Protein AF-A0A5E3XAY0-F1 (afdb_monomer)

pLDDT: mean 80.16, std 20.23, range [31.7, 98.06]

Sequence (225 aa):
MSNGVGAPTIYRPSILLRHGELVNGVKYGRELQFIIAQKTCAPAINYIADVAEDVFFDTMARQSMPLLRSNWSLLDAGFSRAFVFHLAVVTNAAPIVLLVVLVYLDRMRGRLVIPPACLGYGLITERLLLGAWMLAFQRLYGSIDNHLATWAEATRQFTPPEVEQTLREIRTVLEDDLSFTEIDMRVHCRKMAGFYETWTESSPYSGNQPLEPEVGGRTVNDKPL

Solvent-accessible surface area (backbone atoms only — not comparable to full-atom values): 13641 Å² total; per-residue (Å²): 141,79,86,76,79,73,76,80,76,77,82,72,67,61,64,63,62,58,72,65,35,80,47,87,95,62,92,72,59,69,49,56,55,55,45,55,73,42,78,66,48,71,66,57,40,45,50,51,32,51,52,38,49,48,34,49,50,54,31,29,55,75,69,72,46,94,69,46,84,91,76,53,52,71,67,66,63,45,47,39,39,54,49,44,47,48,50,38,60,77,64,64,47,48,38,52,44,56,44,44,24,49,41,47,45,61,57,29,39,87,53,57,78,82,60,78,73,55,71,78,71,56,63,62,52,50,43,55,50,49,22,30,44,52,52,26,47,34,70,39,68,41,83,68,83,87,42,45,60,53,53,14,63,70,62,73,77,43,52,40,69,53,44,51,50,34,38,54,51,47,39,56,46,44,68,69,63,81,76,64,32,56,75,66,32,44,67,57,30,56,60,49,40,74,72,40,92,86,60,57,97,81,67,83,78,74,82,82,77,75,85,75,76,90,82,75,88,78,78,89,79,87,82,89,133

Secondary structure (DSSP, 8-state):
-------------B--EETTEEPTT----HHHHHHHTSPP-HHHHHHHHHHHHHHHHHHHHHTT-S--GGGS-HHHHHHHHHHHHHHHHHTT--HHHHHHHHHHHHHHHTT----GGGGGS--HHHHHHHHHHHHHHHHHH---TT-HHHHHHHHSSS-HHHHHHHHHHHHHHTTT----BHHHHHHHHHHHHTTSTT--TT----S------------------

Structure (mmCIF, N/CA/C/O backbone):
data_AF-A0A5E3XAY0-F1
#
_entry.id   AF-A0A5E3XAY0-F1
#
loop_
_atom_site.group_PDB
_atom_site.id
_atom_site.type_symbol
_atom_site.label_atom_id
_atom_site.label_alt_id
_atom_site.label_comp_id
_atom_site.label_asym_id
_atom_site.label_entity_id
_atom_site.label_seq_id
_atom_site.pdbx_PDB_ins_code
_atom_site.Cartn_x
_atom_site.Cartn_y
_atom_site.Cartn_z
_atom_site.occupancy
_atom_site.B_iso_or_equiv
_atom_site.auth_seq_id
_atom_site.auth_comp_id
_atom_site.auth_asym_id
_atom_site.auth_atom_id
_atom_site.pdbx_PDB_model_num
ATOM 1 N N . MET A 1 1 ? -46.513 -7.768 -19.224 1.00 38.53 1 MET A N 1
ATOM 2 C CA . MET A 1 1 ? -46.256 -7.370 -17.824 1.00 38.53 1 MET A CA 1
ATOM 3 C C . MET A 1 1 ? -45.186 -8.300 -17.275 1.00 38.53 1 MET A C 1
ATOM 5 O O . MET A 1 1 ? -45.488 -9.446 -16.986 1.00 38.53 1 MET A O 1
ATOM 9 N N . SER A 1 2 ? -43.931 -7.857 -17.248 1.00 31.70 2 SER A N 1
ATOM 10 C CA . SER A 1 2 ? -42.796 -8.630 -16.729 1.00 31.70 2 SER A CA 1
ATOM 11 C C . SER A 1 2 ? -42.164 -7.836 -15.592 1.00 31.70 2 SER A C 1
ATOM 13 O O . SER A 1 2 ? -41.520 -6.815 -15.828 1.00 31.70 2 SER A O 1
ATOM 15 N N . ASN A 1 3 ? -42.409 -8.287 -14.364 1.00 35.69 3 ASN A N 1
ATOM 16 C CA . ASN A 1 3 ? -41.808 -7.737 -13.156 1.00 35.69 3 ASN A CA 1
ATOM 17 C C . ASN A 1 3 ? -40.314 -8.078 -13.148 1.00 35.69 3 ASN A C 1
ATOM 19 O O . ASN A 1 3 ? -39.936 -9.224 -12.910 1.00 35.69 3 ASN A O 1
ATOM 23 N N . GLY A 1 4 ? -39.473 -7.082 -13.427 1.00 36.09 4 GLY A N 1
ATOM 24 C CA . GLY A 1 4 ? -38.038 -7.165 -13.197 1.00 36.09 4 GLY A CA 1
ATOM 25 C C . GLY A 1 4 ? -37.776 -7.151 -11.698 1.00 36.09 4 GLY A C 1
ATOM 26 O O . GLY A 1 4 ? -37.926 -6.120 -11.047 1.00 36.09 4 GLY A O 1
ATOM 27 N N . VAL A 1 5 ? -37.415 -8.308 -11.147 1.00 41.09 5 VAL A N 1
ATOM 28 C CA . VAL A 1 5 ? -36.864 -8.420 -9.797 1.00 41.09 5 VAL A CA 1
ATOM 29 C C . VAL A 1 5 ? -35.525 -7.688 -9.816 1.00 41.09 5 VAL A C 1
ATOM 31 O O . VAL A 1 5 ? -34.546 -8.184 -10.371 1.00 41.09 5 VAL A O 1
ATOM 34 N N . GLY A 1 6 ? -35.508 -6.468 -9.279 1.00 37.28 6 GLY A N 1
ATOM 35 C CA . GLY A 1 6 ? -34.279 -5.718 -9.061 1.00 37.28 6 GLY A CA 1
ATOM 36 C C . GLY A 1 6 ? -33.352 -6.548 -8.183 1.00 37.28 6 GLY A C 1
ATOM 37 O O . GLY A 1 6 ? -33.740 -6.967 -7.092 1.00 37.28 6 GLY A O 1
ATOM 38 N N . ALA A 1 7 ? -32.148 -6.824 -8.682 1.00 35.53 7 ALA A N 1
ATOM 39 C CA . ALA A 1 7 ? -31.099 -7.430 -7.879 1.00 35.53 7 ALA A CA 1
ATOM 40 C C . ALA A 1 7 ? -30.929 -6.599 -6.593 1.00 35.53 7 ALA A C 1
ATOM 42 O O . ALA A 1 7 ? -30.919 -5.367 -6.677 1.00 35.53 7 ALA A O 1
ATOM 43 N N . PRO A 1 8 ? -30.824 -7.227 -5.410 1.00 35.69 8 PRO A N 1
ATOM 44 C CA . PRO A 1 8 ? -30.638 -6.486 -4.177 1.00 35.69 8 PRO A CA 1
ATOM 45 C C . PRO A 1 8 ? -29.325 -5.712 -4.276 1.00 35.69 8 PRO A C 1
ATOM 47 O O . PRO A 1 8 ? -28.246 -6.300 -4.364 1.00 35.69 8 PRO A O 1
ATOM 50 N N . THR A 1 9 ? -29.421 -4.384 -4.281 1.00 37.97 9 THR A N 1
ATOM 51 C CA . THR A 1 9 ? -28.274 -3.498 -4.122 1.00 37.97 9 THR A CA 1
ATOM 52 C C . THR A 1 9 ? -27.637 -3.857 -2.787 1.00 37.97 9 THR A C 1
ATOM 54 O O . THR A 1 9 ? -28.191 -3.556 -1.730 1.00 37.97 9 THR A O 1
ATOM 57 N N . ILE A 1 10 ? -26.511 -4.573 -2.817 1.00 40.62 10 ILE A N 1
ATOM 58 C CA . ILE A 1 10 ? -25.747 -4.876 -1.609 1.00 40.62 10 ILE A CA 1
ATOM 59 C C . ILE A 1 10 ? -25.302 -3.524 -1.060 1.00 40.62 10 ILE A C 1
ATOM 61 O O . ILE A 1 10 ? -24.401 -2.893 -1.609 1.00 40.62 10 ILE A O 1
ATOM 65 N N . TYR A 1 11 ? -25.976 -3.057 -0.010 1.00 38.44 11 TYR A N 1
ATOM 66 C CA . TYR A 1 11 ? -25.564 -1.883 0.737 1.00 38.44 11 TYR A CA 1
ATOM 67 C C . TYR A 1 11 ? -24.171 -2.183 1.287 1.00 38.44 11 TYR A C 1
ATOM 69 O O . TYR A 1 11 ? -24.014 -2.989 2.203 1.00 38.44 11 TYR A O 1
ATOM 77 N N . ARG A 1 12 ? -23.147 -1.606 0.657 1.00 42.94 12 ARG A N 1
ATOM 78 C CA . ARG A 1 12 ? -21.773 -1.654 1.142 1.00 42.94 12 ARG A CA 1
ATOM 79 C C . ARG A 1 12 ? -21.595 -0.433 2.044 1.00 42.94 12 ARG A C 1
ATOM 81 O O . ARG A 1 12 ? -21.430 0.660 1.506 1.00 42.94 12 ARG A O 1
ATOM 88 N N . PRO A 1 13 ? -21.686 -0.559 3.380 1.00 52.66 13 PRO A N 1
ATOM 89 C CA . PRO A 1 13 ? -21.455 0.581 4.252 1.00 52.66 13 PRO A CA 1
ATOM 90 C C . PRO A 1 13 ? -20.017 1.064 4.049 1.00 52.66 13 PRO A C 1
ATOM 92 O O . PRO A 1 13 ? -19.052 0.363 4.361 1.00 52.66 13 PRO A O 1
ATOM 95 N N . SER A 1 14 ? -19.874 2.254 3.471 1.00 61.16 14 SER A N 1
ATOM 96 C CA . SER A 1 14 ? -18.602 2.966 3.415 1.00 61.16 14 SER A CA 1
ATOM 97 C C . SER A 1 14 ? -18.135 3.249 4.838 1.00 61.16 14 SER A C 1
ATOM 99 O O . SER A 1 14 ? -18.938 3.687 5.665 1.00 61.16 14 SER A O 1
ATOM 101 N N . ILE A 1 15 ? -16.849 3.042 5.125 1.00 68.00 15 ILE A N 1
ATOM 102 C CA . ILE A 1 15 ? -16.301 3.452 6.421 1.00 68.00 15 ILE A CA 1
ATOM 103 C C . ILE A 1 15 ? -16.341 4.978 6.474 1.00 68.00 15 ILE A C 1
ATOM 105 O O . ILE A 1 15 ? -15.820 5.654 5.585 1.00 68.00 15 ILE A O 1
ATOM 109 N N . LEU A 1 16 ? -16.968 5.521 7.514 1.00 70.75 16 LEU A N 1
ATOM 110 C CA . LEU A 1 16 ? -16.983 6.954 7.762 1.00 70.75 16 LEU A CA 1
ATOM 111 C C . LEU A 1 16 ? -15.789 7.311 8.644 1.00 70.75 16 LEU A C 1
ATOM 113 O O . LEU A 1 16 ? -15.810 7.129 9.858 1.00 70.75 16 LEU A O 1
ATOM 117 N N . LEU A 1 17 ? -14.737 7.822 8.013 1.00 73.69 17 LEU A N 1
ATOM 118 C CA . LEU A 1 17 ? -13.555 8.317 8.710 1.00 73.69 17 LEU A CA 1
ATOM 119 C C . LEU A 1 17 ? -13.514 9.842 8.663 1.00 73.69 17 LEU A C 1
ATOM 121 O O . LEU A 1 17 ? -13.850 10.449 7.644 1.00 73.69 17 LEU A O 1
ATOM 125 N N . ARG A 1 18 ? -13.062 10.463 9.752 1.00 69.31 18 ARG A N 1
ATOM 126 C CA . ARG A 1 18 ? -12.729 11.888 9.807 1.00 69.31 18 ARG A CA 1
ATOM 127 C C . ARG A 1 18 ? -11.255 12.007 10.183 1.00 69.31 18 ARG A C 1
ATOM 129 O O . ARG A 1 18 ? -10.893 11.683 11.303 1.00 69.31 18 ARG A O 1
ATOM 136 N N . HIS A 1 19 ? -10.418 12.430 9.234 1.00 70.00 19 HIS A N 1
ATOM 137 C CA . HIS A 1 19 ? -8.956 12.512 9.397 1.00 70.00 19 HIS A CA 1
ATOM 138 C C . HIS A 1 19 ? -8.317 11.198 9.889 1.00 70.00 19 HIS A C 1
ATOM 140 O O . HIS A 1 19 ? -7.480 11.196 10.784 1.00 70.00 19 HIS A O 1
ATOM 146 N N . GLY A 1 20 ? -8.742 10.062 9.326 1.00 67.56 20 GLY A N 1
ATOM 147 C CA . GLY A 1 20 ? -8.253 8.734 9.719 1.00 67.56 20 GLY A CA 1
ATOM 148 C C . GLY A 1 20 ? -8.874 8.149 10.994 1.00 67.56 20 GLY A C 1
ATOM 149 O O . GLY A 1 20 ? -8.605 6.995 11.310 1.00 67.56 20 GLY A O 1
AT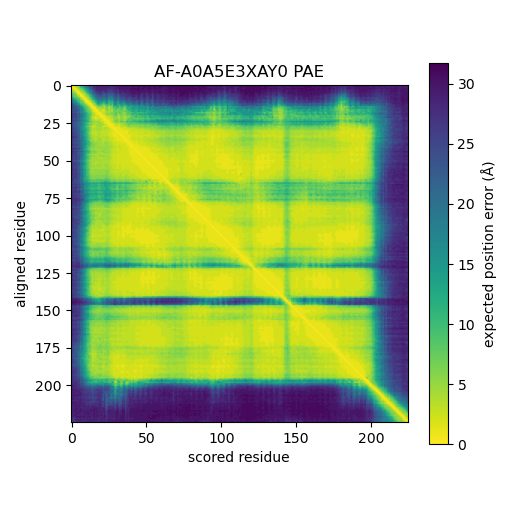OM 150 N N . GLU A 1 21 ? -9.744 8.878 11.692 1.00 76.75 21 GLU A N 1
ATOM 151 C CA . GLU A 1 21 ? -10.412 8.395 12.905 1.00 76.75 21 GLU A CA 1
ATOM 152 C C . GLU A 1 21 ? -11.848 7.937 12.637 1.00 76.75 21 GLU A C 1
ATOM 154 O O . GLU A 1 21 ? -12.532 8.458 11.750 1.00 76.75 21 GLU A O 1
ATOM 159 N N . LEU A 1 22 ? -12.325 6.975 13.431 1.00 80.81 22 LEU A N 1
ATOM 160 C CA . LEU A 1 22 ? -13.709 6.506 13.382 1.00 80.81 22 LEU A CA 1
ATOM 161 C C . LEU A 1 22 ? -14.672 7.617 13.820 1.00 80.81 22 LEU A C 1
ATOM 163 O O . LEU A 1 22 ? -14.513 8.218 14.880 1.00 80.81 22 LEU A O 1
ATOM 167 N N . VAL A 1 23 ? -15.719 7.865 13.030 1.00 82.06 23 VAL A N 1
ATOM 168 C CA . VAL A 1 23 ? -16.760 8.836 13.402 1.00 82.06 23 VAL A CA 1
ATOM 169 C C . VAL A 1 23 ? -17.648 8.277 14.520 1.00 82.06 23 VAL A C 1
ATOM 171 O O . VAL A 1 23 ? -18.237 7.202 14.375 1.00 82.06 23 VAL A O 1
ATOM 174 N N . ASN A 1 24 ? -17.785 9.038 15.611 1.00 72.94 24 ASN A N 1
ATOM 175 C CA . ASN A 1 24 ? -18.662 8.713 16.741 1.00 72.94 24 ASN A CA 1
ATOM 176 C C . ASN A 1 24 ? -20.122 8.505 16.304 1.00 72.94 24 ASN A C 1
ATOM 178 O O . ASN A 1 24 ? -20.647 9.237 15.467 1.00 72.94 24 ASN A O 1
ATOM 182 N N . GLY A 1 25 ? -20.796 7.524 16.911 1.00 69.94 25 GLY A N 1
ATOM 183 C CA . GLY A 1 25 ? -22.202 7.204 16.629 1.00 69.94 25 GLY A CA 1
ATOM 184 C C . GLY A 1 25 ? -22.427 6.258 15.444 1.00 69.94 25 GLY A C 1
ATOM 185 O O . GLY A 1 25 ? -23.558 5.833 15.216 1.00 69.94 25 GLY A O 1
ATOM 186 N N . VAL A 1 26 ? -21.370 5.872 14.723 1.00 79.44 26 VAL A N 1
ATOM 187 C CA . VAL A 1 26 ? -21.423 4.839 13.680 1.00 79.44 26 VAL A CA 1
ATOM 188 C C . VAL A 1 26 ? -21.012 3.489 14.275 1.00 79.44 26 VAL A C 1
ATOM 190 O O . VAL A 1 26 ? -20.057 3.398 15.046 1.00 79.44 26 VAL A O 1
ATOM 193 N N . LYS A 1 27 ? -21.741 2.422 13.929 1.00 80.94 27 LYS A N 1
ATOM 194 C CA . LYS A 1 27 ? -21.384 1.053 14.325 1.00 80.94 27 LYS A CA 1
ATOM 195 C C . LYS A 1 27 ? -20.372 0.479 13.336 1.00 80.94 27 LYS A C 1
ATOM 197 O O . LYS A 1 27 ? -20.684 0.367 12.156 1.00 80.94 27 LYS A O 1
ATOM 202 N N . TYR A 1 28 ? -19.216 0.078 13.852 1.00 83.81 28 TYR A N 1
ATOM 203 C CA . TYR A 1 28 ? -18.163 -0.623 13.112 1.00 83.81 28 TYR A CA 1
ATOM 204 C C . TYR A 1 28 ? -17.957 -2.016 13.704 1.00 83.81 28 TYR A C 1
ATOM 206 O O . TYR A 1 28 ? -18.289 -2.251 14.870 1.00 83.81 28 TYR A O 1
ATOM 214 N N . GLY A 1 29 ? -17.388 -2.929 12.927 1.00 85.06 29 GLY A N 1
ATOM 215 C CA . GLY A 1 29 ? -16.957 -4.237 13.407 1.00 85.06 29 GLY A CA 1
ATOM 216 C C . GLY A 1 29 ? -15.893 -4.135 14.495 1.00 85.06 29 GLY A C 1
ATOM 217 O O . GLY A 1 29 ? -15.060 -3.223 14.514 1.00 85.06 29 GLY A O 1
ATOM 218 N N . ARG A 1 30 ? -15.919 -5.107 15.410 1.00 87.06 30 ARG A N 1
ATOM 219 C CA . ARG A 1 30 ? -15.042 -5.154 16.584 1.00 87.06 30 ARG A CA 1
ATOM 220 C C . ARG A 1 30 ? -13.569 -5.187 16.188 1.00 87.06 30 ARG A C 1
ATOM 222 O O . ARG A 1 30 ? -12.760 -4.508 16.809 1.00 87.06 30 ARG A O 1
ATOM 229 N N . GLU A 1 31 ? -13.224 -5.948 15.156 1.00 89.25 31 GLU A N 1
ATOM 230 C CA . GLU A 1 31 ? -11.856 -6.071 14.660 1.00 89.25 31 GLU A CA 1
ATOM 231 C C . GLU A 1 31 ? -11.333 -4.734 14.128 1.00 89.25 31 GLU A C 1
ATOM 233 O O . GLU A 1 31 ? -10.208 -4.353 14.438 1.00 89.25 31 GLU A O 1
ATOM 238 N N . LEU A 1 32 ? -12.154 -3.991 13.378 1.00 89.75 32 LEU A N 1
ATOM 239 C CA . LEU A 1 32 ? -11.768 -2.681 12.853 1.00 89.75 32 LEU A CA 1
ATOM 240 C C . LEU A 1 32 ? -11.534 -1.680 13.993 1.00 89.75 32 LEU A C 1
ATOM 242 O O . LEU A 1 32 ? -10.506 -1.006 14.018 1.00 89.75 32 LEU A O 1
ATOM 246 N N . GLN A 1 33 ? -12.456 -1.622 14.960 1.00 89.38 33 GLN A N 1
ATOM 247 C CA . GLN A 1 33 ? -12.319 -0.758 16.138 1.00 89.38 33 GLN A CA 1
ATOM 248 C C . GLN A 1 33 ? -11.068 -1.098 16.948 1.00 89.38 33 GLN A C 1
ATOM 250 O O . GLN A 1 33 ? -10.309 -0.203 17.316 1.00 89.38 33 GLN A O 1
ATOM 255 N N . PHE A 1 34 ? -10.839 -2.391 17.189 1.00 90.81 34 PHE A N 1
ATOM 256 C CA . PHE A 1 34 ? -9.678 -2.867 17.924 1.00 90.81 34 PHE A CA 1
ATOM 257 C C . PHE A 1 34 ? -8.377 -2.454 17.235 1.00 90.81 34 PHE A C 1
ATOM 259 O O . PHE A 1 34 ? -7.521 -1.869 17.894 1.00 90.81 34 PHE A O 1
ATOM 266 N N . ILE A 1 35 ? -8.249 -2.705 15.926 1.00 92.50 35 ILE A N 1
ATOM 267 C CA . ILE A 1 35 ? -7.032 -2.416 15.157 1.00 92.50 35 ILE A CA 1
ATOM 268 C C . ILE A 1 35 ? -6.732 -0.923 15.076 1.00 92.50 35 ILE A C 1
ATOM 270 O O . ILE A 1 35 ? -5.587 -0.533 15.290 1.00 92.50 35 ILE A O 1
ATOM 274 N N . ILE A 1 36 ? -7.730 -0.082 14.792 1.00 90.69 36 ILE A N 1
ATOM 275 C CA . ILE A 1 36 ? -7.515 1.370 14.672 1.00 90.69 36 ILE A CA 1
ATOM 276 C C . ILE A 1 36 ? -7.060 1.979 16.005 1.00 90.69 36 ILE A C 1
ATOM 278 O O . ILE A 1 36 ? -6.297 2.940 16.002 1.00 90.69 36 ILE A O 1
ATOM 282 N N . ALA A 1 37 ? -7.472 1.399 17.136 1.00 89.06 37 ALA A N 1
ATOM 283 C CA . ALA A 1 37 ? -7.034 1.830 18.460 1.00 89.06 37 ALA A CA 1
ATOM 284 C C . ALA A 1 37 ? -5.596 1.396 18.817 1.00 89.06 37 ALA A C 1
ATOM 286 O O . ALA A 1 37 ? -5.067 1.832 19.842 1.00 89.06 37 ALA A O 1
ATOM 287 N N . GLN A 1 38 ? -4.957 0.534 18.017 1.00 91.50 38 GLN A N 1
ATOM 288 C CA . GLN A 1 38 ? -3.595 0.073 18.284 1.00 91.50 38 GLN A CA 1
ATOM 289 C C . GLN A 1 38 ? -2.529 1.016 17.720 1.00 91.50 38 GLN A C 1
ATOM 291 O O . GLN A 1 38 ? -2.769 1.858 16.856 1.00 91.50 38 GLN A O 1
ATOM 296 N N . LYS A 1 39 ? -1.291 0.809 18.172 1.00 91.50 39 LYS A N 1
ATOM 297 C CA . LYS A 1 39 ? -0.102 1.332 17.493 1.00 91.50 39 LYS A CA 1
ATOM 298 C C . LYS A 1 39 ? 0.329 0.383 16.380 1.00 91.50 39 LYS A C 1
ATOM 300 O O . LYS A 1 39 ? 0.221 -0.836 16.524 1.00 91.50 39 LYS A O 1
ATOM 305 N N . THR A 1 40 ? 0.868 0.931 15.296 1.00 93.12 40 THR A N 1
ATOM 306 C CA . THR A 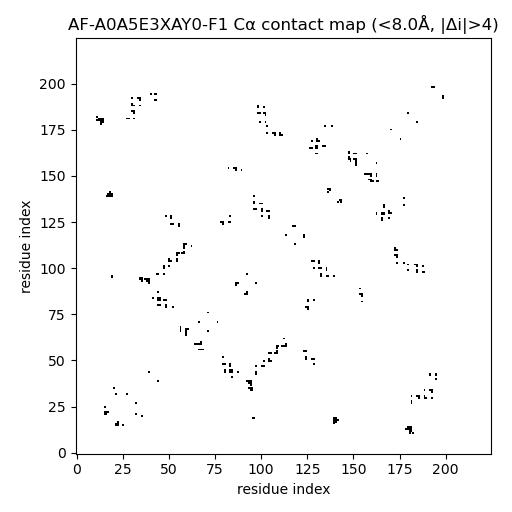1 40 ? 1.504 0.136 14.238 1.00 93.12 40 THR A CA 1
ATOM 307 C C . THR A 1 40 ? 2.651 -0.694 14.815 1.00 93.12 40 THR A C 1
ATOM 309 O O . THR A 1 40 ? 3.465 -0.189 15.587 1.00 93.12 40 THR A O 1
ATOM 312 N N . CYS A 1 41 ? 2.701 -1.977 14.459 1.00 93.19 41 CYS A N 1
ATOM 313 C CA . CYS A 1 41 ? 3.677 -2.937 14.970 1.00 93.19 41 CYS A CA 1
ATOM 314 C C . CYS A 1 41 ? 4.467 -3.603 13.832 1.00 93.19 41 CYS A C 1
ATOM 316 O O . CYS A 1 41 ? 4.021 -3.640 12.683 1.00 93.19 41 CYS A O 1
ATOM 318 N N . ALA A 1 42 ? 5.642 -4.156 14.148 1.00 92.69 42 ALA A N 1
ATOM 319 C CA . ALA A 1 42 ? 6.514 -4.785 13.152 1.00 92.69 42 ALA A CA 1
ATOM 320 C C . ALA A 1 42 ? 5.851 -5.951 12.380 1.00 92.69 42 ALA A C 1
ATOM 322 O O . ALA A 1 42 ? 6.006 -6.000 11.159 1.00 92.69 42 ALA A O 1
ATOM 323 N N . PRO A 1 43 ? 5.055 -6.845 13.005 1.00 94.75 43 PRO A N 1
ATOM 324 C CA . PRO A 1 43 ? 4.331 -7.873 12.254 1.00 94.75 43 PRO A CA 1
ATOM 325 C C . PRO A 1 43 ? 3.334 -7.311 11.229 1.00 94.75 43 PRO A C 1
ATOM 327 O O . PRO A 1 43 ? 3.215 -7.862 10.138 1.00 94.75 43 PRO A O 1
ATOM 330 N N . ALA A 1 44 ? 2.659 -6.196 11.533 1.00 93.88 44 ALA A N 1
ATOM 331 C CA . ALA A 1 44 ? 1.753 -5.540 10.587 1.00 93.88 44 ALA A CA 1
ATOM 332 C C . ALA A 1 44 ? 2.499 -4.951 9.379 1.00 93.88 44 ALA A C 1
ATOM 334 O O . ALA A 1 44 ? 2.029 -5.059 8.250 1.00 93.88 44 ALA A O 1
ATO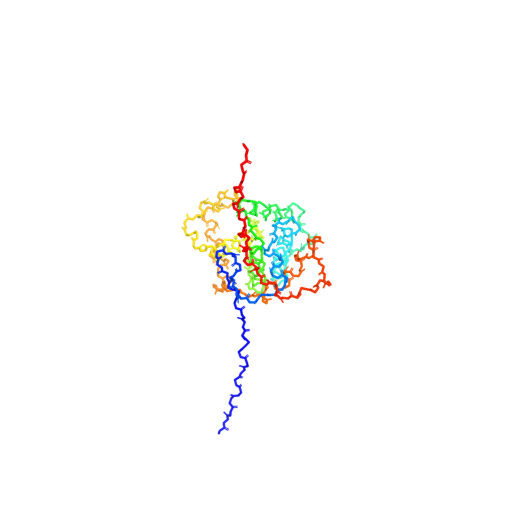M 335 N N . ILE A 1 45 ? 3.680 -4.373 9.614 1.00 93.56 45 ILE A N 1
ATOM 336 C CA . ILE A 1 45 ? 4.578 -3.871 8.563 1.00 93.56 45 ILE A CA 1
ATOM 337 C C . ILE A 1 45 ? 5.024 -5.022 7.651 1.00 93.56 45 ILE A C 1
ATOM 339 O O . ILE A 1 45 ? 4.893 -4.929 6.432 1.00 93.56 45 ILE A O 1
ATOM 343 N N . ASN A 1 46 ? 5.487 -6.132 8.233 1.00 94.38 46 ASN A N 1
ATOM 344 C CA . ASN A 1 46 ? 5.897 -7.309 7.462 1.00 94.38 46 ASN A CA 1
ATOM 345 C C . ASN A 1 46 ? 4.738 -7.889 6.649 1.00 94.38 46 ASN A C 1
ATOM 347 O O . ASN A 1 46 ? 4.925 -8.237 5.489 1.00 94.38 46 ASN A O 1
ATOM 351 N N . TYR A 1 47 ? 3.533 -7.919 7.222 1.00 96.25 47 TYR A N 1
ATOM 352 C CA . TYR A 1 47 ? 2.351 -8.414 6.529 1.00 96.25 47 TYR A CA 1
ATOM 353 C C . TYR A 1 47 ? 2.022 -7.613 5.259 1.00 96.25 47 TYR A C 1
ATOM 355 O O . TYR A 1 47 ? 1.634 -8.196 4.252 1.00 96.25 47 TYR A O 1
ATOM 363 N N . ILE A 1 48 ? 2.215 -6.292 5.262 1.00 96.69 48 ILE A N 1
ATOM 364 C CA . ILE A 1 48 ? 2.015 -5.471 4.057 1.00 96.69 48 ILE A CA 1
ATOM 365 C C . ILE A 1 48 ? 3.029 -5.816 2.974 1.00 96.69 48 ILE A C 1
ATOM 367 O O . ILE A 1 48 ? 2.652 -5.947 1.810 1.00 96.69 48 ILE A O 1
ATOM 371 N N . ALA A 1 49 ? 4.299 -5.971 3.353 1.00 94.88 49 ALA A N 1
ATOM 372 C CA . ALA A 1 49 ? 5.333 -6.383 2.415 1.00 94.88 49 ALA A CA 1
ATOM 373 C C . ALA A 1 49 ? 5.008 -7.762 1.818 1.00 94.88 49 ALA A C 1
ATOM 375 O O . ALA A 1 49 ? 5.058 -7.913 0.601 1.00 94.88 49 ALA A O 1
ATOM 376 N N . ASP A 1 50 ? 4.574 -8.722 2.643 1.00 95.00 50 ASP A N 1
ATOM 377 C CA . ASP A 1 50 ? 4.147 -10.049 2.185 1.00 95.00 50 ASP A CA 1
ATOM 378 C C . ASP A 1 50 ? 3.004 -9.953 1.160 1.00 95.00 50 ASP A C 1
ATOM 380 O O . ASP A 1 50 ? 3.063 -10.584 0.108 1.00 95.00 50 ASP A O 1
ATOM 384 N N . VAL A 1 51 ? 1.983 -9.128 1.423 1.00 96.81 51 VAL A N 1
ATOM 385 C CA . VAL A 1 51 ? 0.844 -8.951 0.506 1.00 96.81 51 VAL A CA 1
ATOM 386 C C . VAL A 1 51 ? 1.265 -8.275 -0.800 1.00 96.81 51 VAL A C 1
ATOM 388 O O . VAL A 1 51 ? 0.780 -8.661 -1.863 1.00 96.81 51 VAL A O 1
ATOM 391 N N . ALA A 1 52 ? 2.168 -7.294 -0.755 1.00 96.00 52 ALA A N 1
ATOM 392 C CA . ALA A 1 52 ? 2.689 -6.653 -1.961 1.00 96.00 52 ALA A CA 1
ATOM 393 C C . ALA A 1 52 ? 3.527 -7.622 -2.812 1.00 96.00 52 ALA A C 1
ATOM 395 O O . ALA A 1 52 ? 3.379 -7.649 -4.034 1.00 96.00 52 ALA A O 1
ATOM 396 N N . GLU A 1 53 ? 4.353 -8.455 -2.173 1.00 94.12 53 GLU A N 1
ATOM 397 C CA . GLU A 1 53 ? 5.082 -9.542 -2.834 1.00 94.12 53 GLU A CA 1
ATOM 398 C C . GLU A 1 53 ? 4.126 -10.551 -3.470 1.00 94.12 53 GLU A C 1
ATOM 400 O O . GLU A 1 53 ? 4.320 -10.932 -4.622 1.00 94.12 53 GLU A O 1
ATOM 405 N N . ASP A 1 54 ? 3.075 -10.956 -2.756 1.00 95.25 54 ASP A N 1
ATOM 406 C CA . ASP A 1 54 ? 2.066 -11.873 -3.283 1.00 95.25 54 ASP A CA 1
ATOM 407 C C . ASP A 1 54 ? 1.372 -11.275 -4.515 1.00 95.25 54 ASP A C 1
ATOM 409 O O . ASP A 1 54 ? 1.248 -11.943 -5.536 1.00 95.25 54 ASP A O 1
ATOM 413 N N . VAL A 1 55 ? 0.992 -9.991 -4.475 1.00 96.25 55 VAL A N 1
ATOM 414 C CA . VAL A 1 55 ? 0.416 -9.283 -5.633 1.00 96.25 55 VAL A CA 1
ATOM 415 C C . VAL A 1 55 ? 1.381 -9.270 -6.820 1.00 96.25 55 VAL A C 1
ATOM 417 O O . VAL A 1 55 ? 0.960 -9.501 -7.959 1.00 96.25 55 VAL A O 1
ATOM 420 N N . PHE A 1 56 ? 2.667 -9.020 -6.571 1.00 94.31 56 PHE A N 1
ATOM 421 C CA . PHE A 1 56 ? 3.700 -9.056 -7.598 1.00 94.31 56 PHE A CA 1
ATOM 422 C C . PHE A 1 56 ? 3.832 -10.458 -8.212 1.00 94.31 56 PHE A C 1
ATOM 424 O O . PHE A 1 56 ? 3.706 -10.603 -9.428 1.00 94.31 56 PHE A O 1
ATOM 431 N N . PHE A 1 57 ? 4.010 -11.502 -7.400 1.00 94.06 57 PHE A N 1
ATOM 432 C CA . PHE A 1 57 ? 4.191 -12.868 -7.898 1.00 94.06 57 PHE A CA 1
ATOM 433 C C . PHE A 1 57 ? 2.938 -13.450 -8.554 1.00 94.06 57 PHE A C 1
ATOM 435 O O . PHE A 1 57 ? 3.059 -14.121 -9.579 1.00 94.06 57 PHE A O 1
ATOM 442 N N . ASP A 1 58 ? 1.744 -13.142 -8.047 1.00 94.94 58 ASP A N 1
ATOM 443 C CA . ASP A 1 58 ? 0.482 -13.501 -8.702 1.00 94.94 58 ASP A CA 1
ATOM 444 C C . ASP A 1 58 ? 0.397 -12.870 -10.096 1.00 94.94 58 ASP A C 1
ATOM 446 O O . ASP A 1 58 ? -0.042 -13.503 -11.060 1.00 94.94 58 ASP A O 1
ATOM 450 N N . THR A 1 59 ? 0.854 -11.623 -10.227 1.00 94.94 59 THR A N 1
ATOM 451 C CA . THR A 1 59 ? 0.898 -10.918 -11.512 1.00 94.94 59 THR A CA 1
ATOM 452 C C . THR A 1 59 ? 1.906 -11.559 -12.465 1.00 94.94 59 THR A C 1
ATOM 454 O O . THR A 1 59 ? 1.561 -11.835 -13.615 1.00 94.94 59 THR A O 1
ATOM 457 N N . MET A 1 60 ? 3.109 -11.884 -11.983 1.00 92.94 60 MET A N 1
ATOM 458 C CA . MET A 1 60 ? 4.128 -12.594 -12.767 1.00 92.94 60 MET A CA 1
ATOM 459 C C . MET A 1 60 ? 3.617 -13.945 -13.274 1.00 92.94 60 MET A C 1
ATOM 461 O O . MET A 1 60 ? 3.781 -14.261 -14.455 1.00 92.94 60 MET A O 1
ATOM 465 N N . ALA A 1 61 ? 2.933 -14.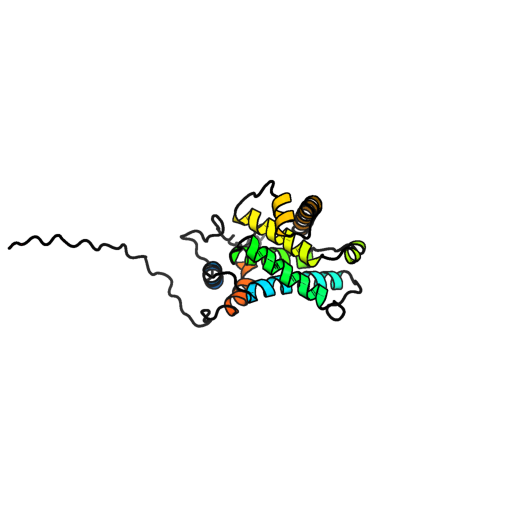703 -12.414 1.00 93.06 61 ALA A N 1
ATOM 466 C CA . ALA A 1 61 ? 2.330 -15.980 -12.771 1.00 93.06 61 ALA A CA 1
ATOM 467 C C . ALA A 1 61 ? 1.242 -15.817 -13.843 1.00 93.06 61 ALA A C 1
ATOM 469 O O . ALA A 1 61 ? 1.264 -16.520 -14.854 1.00 93.06 61 ALA A O 1
ATOM 470 N N . ARG A 1 62 ? 0.326 -14.849 -13.685 1.00 94.38 62 ARG A N 1
ATOM 471 C CA . ARG A 1 62 ? -0.707 -14.566 -14.698 1.00 94.38 62 ARG A CA 1
ATOM 472 C C . ARG A 1 62 ? -0.126 -14.172 -16.050 1.00 94.38 62 ARG A C 1
ATOM 474 O O . ARG A 1 62 ? -0.677 -14.546 -17.081 1.00 94.38 62 ARG A O 1
ATOM 481 N N . GLN A 1 63 ? 0.964 -13.411 -16.051 1.00 93.12 63 GLN A N 1
ATOM 482 C CA . GLN A 1 63 ? 1.626 -12.956 -17.273 1.00 93.12 63 GLN A CA 1
ATOM 483 C C . GLN A 1 63 ? 2.605 -13.991 -17.851 1.00 93.12 63 GLN A C 1
ATOM 485 O O . GLN A 1 63 ? 3.287 -13.688 -18.826 1.00 93.12 63 GLN A O 1
ATOM 490 N N . SER A 1 64 ? 2.662 -15.208 -17.289 1.00 92.00 64 SER A N 1
ATOM 491 C CA . SER A 1 64 ? 3.576 -16.283 -17.713 1.00 92.00 64 SER A CA 1
ATOM 492 C C . SER A 1 64 ? 5.048 -15.847 -17.746 1.00 92.00 64 SER A C 1
ATOM 494 O O . SER A 1 64 ? 5.814 -16.248 -18.622 1.00 92.00 64 SER A O 1
ATOM 496 N N . MET A 1 65 ? 5.442 -14.993 -16.802 1.00 88.88 65 MET A N 1
ATOM 497 C CA . MET A 1 65 ? 6.801 -14.470 -16.706 1.00 88.88 65 MET A CA 1
ATOM 498 C C . MET A 1 65 ? 7.725 -15.475 -15.992 1.00 88.88 65 MET A C 1
ATOM 500 O O . MET A 1 65 ? 7.274 -16.201 -15.108 1.00 88.88 65 MET A O 1
ATOM 504 N N . PRO A 1 66 ? 9.032 -15.510 -16.312 1.00 83.44 66 PRO A N 1
ATOM 505 C CA . PRO A 1 66 ? 9.952 -16.544 -15.815 1.00 83.44 66 PRO A CA 1
ATOM 506 C C . PRO A 1 66 ? 10.403 -16.369 -14.351 1.00 83.44 66 PRO A C 1
ATOM 508 O O . PRO A 1 66 ? 11.143 -17.207 -13.831 1.00 83.44 66 PRO A O 1
ATOM 511 N N . LEU A 1 67 ? 10.011 -15.281 -13.682 1.00 84.75 67 LEU A N 1
ATOM 512 C CA . LEU A 1 67 ? 10.400 -15.008 -12.297 1.00 84.75 67 LEU A CA 1
ATOM 513 C C . LEU A 1 67 ? 9.446 -15.711 -11.323 1.00 84.75 67 LEU A C 1
ATOM 515 O O . LEU A 1 67 ? 8.233 -15.521 -11.384 1.00 84.75 67 LEU A O 1
ATOM 519 N N . LEU A 1 68 ? 10.009 -16.485 -10.398 1.00 85.00 68 LEU A N 1
ATOM 520 C CA . LEU A 1 68 ? 9.293 -17.244 -9.379 1.00 85.00 68 LEU A CA 1
ATOM 521 C C . LEU A 1 68 ? 9.758 -16.816 -7.987 1.00 85.00 68 LEU A C 1
ATOM 523 O O . LEU A 1 68 ? 10.899 -16.417 -7.782 1.00 85.00 68 LEU A O 1
ATOM 527 N N . ARG A 1 69 ? 8.914 -16.989 -6.970 1.00 83.69 69 ARG A N 1
ATOM 528 C CA . ARG A 1 69 ? 9.322 -16.669 -5.592 1.00 83.69 69 ARG A CA 1
ATOM 529 C C . ARG A 1 69 ? 10.554 -17.462 -5.140 1.00 83.69 69 ARG A C 1
ATOM 531 O O . ARG A 1 69 ? 11.372 -16.952 -4.388 1.00 83.69 69 ARG A O 1
ATOM 538 N N . SER A 1 70 ? 10.714 -18.691 -5.635 1.00 84.69 70 SER A N 1
ATOM 539 C CA . SER A 1 70 ? 11.836 -19.577 -5.302 1.00 84.69 70 SER A CA 1
ATOM 540 C C . SER A 1 70 ? 13.178 -19.168 -5.912 1.00 84.69 70 SER A C 1
ATOM 542 O O . SER A 1 70 ? 14.207 -19.645 -5.444 1.00 84.69 70 SER A O 1
ATOM 544 N N . ASN A 1 71 ? 13.185 -18.351 -6.972 1.00 83.75 71 ASN A N 1
ATOM 545 C CA . ASN A 1 71 ? 14.412 -17.856 -7.605 1.00 83.75 71 ASN A CA 1
ATOM 546 C C . ASN A 1 71 ? 14.637 -16.356 -7.366 1.00 83.75 71 ASN A C 1
ATOM 548 O O . ASN A 1 71 ? 15.567 -15.781 -7.929 1.00 83.75 71 ASN A O 1
ATOM 552 N N . TRP A 1 72 ? 13.816 -15.739 -6.512 1.00 85.19 72 TRP A N 1
ATOM 553 C CA . TRP A 1 72 ? 13.982 -14.354 -6.102 1.00 85.19 72 TRP A CA 1
ATOM 554 C C . TRP A 1 72 ? 15.069 -14.238 -5.035 1.00 85.19 72 TRP A C 1
ATOM 556 O O . TRP A 1 72 ? 15.145 -15.058 -4.117 1.00 85.19 72 TRP A O 1
ATOM 566 N N . SER A 1 73 ? 15.951 -13.247 -5.172 1.00 82.38 73 SER A N 1
ATOM 567 C CA . SER A 1 73 ? 17.084 -13.125 -4.262 1.00 82.38 73 SER A CA 1
ATOM 568 C C . SER A 1 73 ? 16.620 -12.704 -2.863 1.00 82.38 73 SER A C 1
ATOM 570 O O . SER A 1 73 ? 15.669 -11.939 -2.708 1.00 82.38 73 SER A O 1
ATOM 572 N N . LEU A 1 74 ? 17.313 -13.178 -1.820 1.00 79.69 74 LEU A N 1
ATOM 573 C CA . LEU A 1 74 ? 17.027 -12.765 -0.436 1.00 79.69 74 LEU A CA 1
ATOM 574 C C . LEU A 1 74 ? 17.203 -11.257 -0.232 1.00 79.69 74 LEU A C 1
ATOM 576 O O . LEU A 1 74 ? 16.534 -10.667 0.611 1.00 79.69 74 LEU A O 1
ATOM 580 N N . LEU A 1 75 ? 18.113 -10.650 -0.995 1.00 81.06 75 LEU A N 1
ATOM 581 C CA . LEU A 1 75 ? 18.356 -9.216 -0.988 1.00 81.06 75 LEU A CA 1
ATOM 582 C C . LEU A 1 75 ? 17.109 -8.472 -1.483 1.00 81.06 75 LEU A C 1
ATOM 584 O O . LEU A 1 75 ? 16.594 -7.621 -0.763 1.00 81.06 75 LEU A O 1
ATOM 588 N N . ASP A 1 76 ? 16.569 -8.867 -2.637 1.00 78.25 76 ASP A N 1
ATOM 589 C CA . ASP A 1 76 ? 15.349 -8.278 -3.200 1.00 78.25 76 ASP A CA 1
ATOM 590 C C . ASP A 1 76 ? 14.121 -8.529 -2.312 1.00 78.25 76 ASP A C 1
ATOM 592 O O . ASP A 1 76 ? 13.314 -7.627 -2.103 1.00 78.25 76 ASP A O 1
ATOM 596 N N . ALA A 1 77 ? 14.017 -9.715 -1.702 1.00 74.25 77 ALA A N 1
ATOM 597 C CA . ALA A 1 77 ? 12.973 -10.008 -0.720 1.00 74.25 77 ALA A CA 1
ATOM 598 C C . ALA A 1 77 ? 13.096 -9.148 0.555 1.00 74.25 77 ALA A C 1
ATOM 600 O O . ALA A 1 77 ? 12.104 -8.810 1.198 1.00 74.25 77 ALA A O 1
ATOM 601 N N . GLY A 1 78 ? 14.312 -8.774 0.954 1.00 84.44 78 GLY A N 1
ATOM 602 C CA . GLY A 1 78 ? 14.544 -7.894 2.100 1.00 84.44 78 GLY A CA 1
ATOM 603 C C . GLY A 1 78 ? 14.182 -6.432 1.829 1.00 84.44 78 GLY A C 1
ATOM 604 O O . GLY A 1 78 ? 13.785 -5.721 2.758 1.00 84.44 78 GLY A O 1
ATOM 605 N N . PHE A 1 79 ? 14.291 -5.986 0.573 1.00 88.06 79 PHE A N 1
ATOM 606 C CA . PHE A 1 79 ? 14.074 -4.589 0.191 1.00 88.06 79 PHE A CA 1
ATOM 607 C C . PHE A 1 79 ? 12.643 -4.117 0.446 1.00 88.06 79 PHE A C 1
ATOM 609 O O . PHE A 1 79 ? 12.471 -3.065 1.064 1.00 88.06 79 PHE A O 1
ATOM 616 N N . SER A 1 80 ? 11.639 -4.919 0.090 1.00 88.75 80 SER A N 1
ATOM 617 C CA . SER A 1 80 ? 10.221 -4.581 0.273 1.00 88.75 80 SER A CA 1
ATOM 618 C C . SER A 1 80 ? 9.902 -4.305 1.745 1.00 88.75 80 SER A C 1
ATOM 620 O O . SER A 1 80 ? 9.326 -3.276 2.095 1.00 88.75 80 SER A O 1
ATOM 622 N N . ARG A 1 81 ? 10.361 -5.182 2.643 1.00 91.62 81 ARG A N 1
ATOM 623 C CA . ARG A 1 81 ? 10.162 -5.076 4.096 1.00 91.62 81 ARG A CA 1
ATOM 624 C C . ARG A 1 81 ? 10.852 -3.844 4.665 1.00 91.62 81 ARG A C 1
ATOM 626 O O . ARG A 1 81 ? 10.237 -3.102 5.432 1.00 91.62 81 ARG A O 1
ATOM 633 N N . ALA A 1 82 ? 12.100 -3.600 4.266 1.00 92.50 82 ALA A N 1
ATOM 634 C CA . ALA A 1 82 ? 12.835 -2.405 4.670 1.00 92.50 82 ALA A CA 1
ATOM 635 C C . ALA A 1 82 ? 12.139 -1.123 4.183 1.00 92.50 82 ALA A C 1
ATOM 637 O O . ALA A 1 82 ? 12.028 -0.155 4.936 1.00 92.50 82 ALA A O 1
ATOM 638 N N . PHE A 1 83 ? 11.614 -1.139 2.957 1.00 94.12 83 PHE A N 1
ATOM 639 C CA . PHE A 1 83 ? 10.889 -0.023 2.365 1.00 94.12 83 PHE A CA 1
ATOM 640 C C . PHE A 1 83 ? 9.585 0.287 3.111 1.00 94.12 83 PHE A C 1
ATOM 642 O O . PHE A 1 83 ? 9.361 1.436 3.493 1.00 94.12 83 PHE A O 1
ATOM 649 N N . VAL A 1 84 ? 8.753 -0.725 3.395 1.00 94.50 84 VAL A N 1
ATOM 650 C CA . VAL A 1 84 ? 7.519 -0.548 4.186 1.00 94.50 84 VAL A CA 1
ATOM 651 C C . VAL A 1 84 ? 7.839 -0.037 5.586 1.00 94.50 84 VAL A C 1
ATOM 653 O O . VAL A 1 84 ? 7.177 0.883 6.065 1.00 94.50 84 VAL A O 1
ATOM 656 N N . PHE A 1 85 ? 8.851 -0.607 6.247 1.00 94.44 85 PHE A N 1
ATOM 657 C CA . PHE A 1 85 ? 9.266 -0.155 7.573 1.00 94.44 85 PHE A CA 1
ATOM 658 C C . PHE A 1 85 ? 9.642 1.328 7.557 1.00 94.44 85 PHE A C 1
ATOM 660 O O . PHE A 1 85 ? 9.148 2.106 8.373 1.00 94.44 85 PHE A O 1
ATOM 667 N N . HIS A 1 86 ? 10.468 1.729 6.590 1.00 94.00 86 HIS A N 1
ATOM 668 C CA . HIS A 1 86 ? 10.897 3.111 6.427 1.00 94.00 86 HIS A CA 1
ATOM 669 C C . HIS A 1 86 ? 9.718 4.057 6.169 1.00 94.00 86 HIS A C 1
ATOM 671 O O . HIS A 1 86 ? 9.589 5.072 6.853 1.00 94.00 86 HIS A O 1
ATOM 677 N N . LEU A 1 87 ? 8.803 3.697 5.261 1.00 92.81 87 LEU A N 1
ATOM 678 C CA . LEU A 1 87 ? 7.586 4.474 5.011 1.00 92.81 87 LEU A CA 1
ATOM 679 C C . LEU A 1 87 ? 6.719 4.605 6.264 1.00 92.81 87 LEU A C 1
ATOM 681 O O . LEU A 1 87 ? 6.270 5.708 6.576 1.00 92.81 87 LEU A O 1
ATOM 685 N N . ALA A 1 88 ? 6.504 3.518 7.005 1.00 93.31 88 ALA A N 1
ATOM 686 C CA . ALA A 1 88 ? 5.712 3.537 8.230 1.00 93.31 88 ALA A CA 1
ATOM 687 C C . ALA A 1 88 ? 6.306 4.475 9.288 1.00 93.31 88 ALA A C 1
ATOM 689 O O . ALA A 1 88 ? 5.557 5.215 9.927 1.00 93.31 88 ALA A O 1
ATOM 690 N N . VAL A 1 89 ? 7.635 4.492 9.430 1.00 91.88 89 VAL A N 1
ATOM 691 C CA . VAL A 1 89 ? 8.344 5.382 10.359 1.00 91.88 89 VAL A CA 1
ATOM 692 C C . VAL A 1 89 ? 8.266 6.838 9.903 1.00 91.88 89 VAL A C 1
ATOM 694 O O . VAL A 1 89 ? 7.827 7.688 10.673 1.00 91.88 89 VAL A O 1
ATOM 697 N N . VAL A 1 90 ? 8.650 7.141 8.658 1.00 90.94 90 VAL A N 1
ATOM 698 C CA . VAL A 1 90 ? 8.721 8.527 8.157 1.00 90.94 90 VAL A CA 1
ATOM 699 C C . VAL A 1 90 ? 7.343 9.179 8.093 1.00 90.94 90 VAL A C 1
ATOM 701 O O . VAL A 1 90 ? 7.204 10.364 8.384 1.00 90.94 90 VAL A O 1
ATOM 704 N N . THR A 1 91 ? 6.314 8.408 7.745 1.00 89.31 91 THR A N 1
ATOM 705 C CA . THR A 1 91 ? 4.937 8.915 7.674 1.00 89.31 91 THR A CA 1
ATOM 706 C C . THR A 1 91 ? 4.180 8.803 8.998 1.00 89.31 91 THR A C 1
ATOM 708 O O . THR A 1 91 ? 3.037 9.248 9.072 1.00 89.31 91 THR A O 1
ATOM 711 N N . ASN A 1 92 ? 4.794 8.220 10.038 1.00 90.12 92 ASN A N 1
ATOM 712 C CA . ASN A 1 92 ? 4.151 7.887 11.312 1.00 90.12 92 ASN A CA 1
ATOM 713 C C . ASN A 1 92 ? 2.779 7.209 11.104 1.00 90.12 92 ASN A C 1
ATOM 715 O O . ASN A 1 92 ? 1.759 7.622 11.660 1.00 90.12 92 ASN A O 1
ATOM 719 N N . ALA A 1 93 ? 2.742 6.210 10.218 1.00 91.06 93 ALA A N 1
ATOM 720 C CA . ALA A 1 93 ? 1.497 5.645 9.714 1.00 91.06 93 ALA A CA 1
ATOM 721 C C . ALA A 1 93 ? 0.704 4.935 10.820 1.00 91.06 93 ALA A C 1
ATOM 723 O O . ALA A 1 93 ? 1.199 4.000 11.454 1.00 91.06 93 ALA A O 1
ATOM 724 N N . ALA A 1 94 ? -0.555 5.337 11.007 1.00 92.25 94 ALA A N 1
ATOM 725 C CA . ALA A 1 94 ? -1.505 4.653 11.882 1.00 92.25 94 ALA A CA 1
ATOM 726 C C . ALA A 1 94 ? -2.047 3.365 11.224 1.00 92.25 94 ALA A C 1
ATOM 728 O O . ALA A 1 94 ? -2.106 3.302 9.992 1.00 92.25 94 ALA A O 1
ATOM 729 N N . PRO A 1 95 ? -2.535 2.366 11.989 1.00 94.31 95 PRO A N 1
ATOM 730 C CA . PRO A 1 95 ? -3.027 1.100 11.431 1.00 94.31 95 PRO A CA 1
ATOM 731 C C . PRO A 1 95 ? -4.112 1.235 10.356 1.00 94.31 95 PRO A C 1
ATOM 733 O O . PRO A 1 95 ? -4.207 0.393 9.468 1.00 94.31 95 PRO A O 1
ATOM 736 N N . ILE A 1 96 ? -4.912 2.302 10.382 1.00 94.12 96 ILE A N 1
ATOM 737 C CA . ILE A 1 96 ? -5.905 2.557 9.332 1.00 94.12 96 ILE A CA 1
ATOM 738 C C . ILE A 1 96 ? -5.271 2.810 7.959 1.00 94.12 96 ILE A C 1
ATOM 740 O O . ILE A 1 96 ? -5.799 2.353 6.950 1.00 94.12 96 ILE A O 1
ATOM 744 N N . VAL A 1 97 ? -4.115 3.477 7.907 1.00 95.00 97 VAL A N 1
ATOM 745 C CA . VAL A 1 97 ? -3.360 3.669 6.661 1.00 95.00 97 VAL A CA 1
ATOM 746 C C . VAL A 1 97 ? -2.950 2.311 6.113 1.00 95.00 97 VAL A C 1
ATOM 748 O O . VAL A 1 97 ? -3.177 2.024 4.942 1.00 95.00 97 VAL A O 1
ATOM 751 N N . LEU A 1 98 ? -2.401 1.464 6.983 1.00 96.50 98 LEU A N 1
ATOM 752 C CA . LEU A 1 98 ? -1.959 0.114 6.655 1.00 96.50 98 LEU A CA 1
ATOM 753 C C . LEU A 1 98 ? -3.114 -0.716 6.070 1.00 96.50 98 LEU A C 1
ATOM 755 O O . LEU A 1 98 ? -2.948 -1.362 5.038 1.00 96.50 98 LEU A O 1
ATOM 759 N N . LEU A 1 99 ? -4.304 -0.641 6.673 1.00 96.81 99 LEU A N 1
ATOM 760 C CA . LEU A 1 99 ? -5.506 -1.308 6.164 1.00 96.81 99 LEU A CA 1
ATOM 761 C C . LEU A 1 99 ? -5.934 -0.792 4.784 1.00 96.81 99 LEU A C 1
ATOM 763 O O . LEU A 1 99 ? -6.282 -1.593 3.922 1.00 96.81 99 LEU A O 1
ATOM 767 N N . VAL A 1 100 ? -5.900 0.522 4.548 1.00 96.38 100 VAL A N 1
ATOM 768 C CA . VAL A 1 100 ? -6.250 1.095 3.235 1.00 96.38 100 VAL A CA 1
ATOM 769 C C . VAL A 1 100 ? -5.232 0.693 2.164 1.00 96.38 100 VAL A C 1
ATOM 771 O O . VAL A 1 100 ? -5.629 0.336 1.057 1.00 96.38 100 VAL A O 1
ATOM 774 N N . VAL A 1 101 ? -3.937 0.677 2.496 1.00 97.75 101 VAL A N 1
ATOM 775 C CA . VAL A 1 101 ? -2.879 0.177 1.601 1.00 97.75 101 VAL A CA 1
ATOM 776 C C . VAL A 1 101 ? -3.151 -1.271 1.204 1.00 97.75 101 VAL A C 1
ATOM 778 O O . VAL A 1 101 ? -3.112 -1.591 0.019 1.00 97.75 101 VAL A O 1
ATOM 781 N N . LEU A 1 102 ? -3.485 -2.131 2.169 1.00 98.06 102 LEU A N 1
ATOM 782 C CA . LEU A 1 102 ? -3.820 -3.533 1.914 1.00 98.06 102 LEU A CA 1
ATOM 783 C C . LEU A 1 102 ? -5.036 -3.681 0.984 1.00 98.06 102 LEU A C 1
ATOM 785 O O . LEU A 1 102 ? -4.970 -4.441 0.023 1.00 98.06 102 LEU A O 1
ATOM 789 N N . VAL A 1 103 ? -6.093 -2.884 1.185 1.00 96.88 103 VAL A N 1
ATOM 790 C CA . VAL A 1 103 ? -7.261 -2.865 0.282 1.00 96.88 103 VAL A CA 1
ATOM 791 C C . VAL A 1 103 ? -6.863 -2.494 -1.149 1.00 96.88 103 VAL A C 1
ATOM 793 O O . VAL A 1 103 ? -7.346 -3.101 -2.107 1.00 96.88 103 VAL A O 1
ATOM 796 N N . TYR A 1 104 ? -5.984 -1.506 -1.324 1.00 97.81 104 TYR A N 1
ATOM 797 C CA . TYR A 1 104 ? -5.512 -1.125 -2.654 1.00 97.81 104 TYR A CA 1
ATOM 798 C C . TYR A 1 104 ? -4.632 -2.208 -3.283 1.00 97.81 104 TYR A C 1
ATOM 800 O O . TYR A 1 104 ? -4.810 -2.504 -4.463 1.00 97.81 104 TYR A O 1
ATOM 808 N N . LEU A 1 105 ? -3.751 -2.856 -2.516 1.00 97.88 105 LEU A N 1
ATOM 809 C CA . LEU A 1 105 ? -2.963 -4.002 -2.987 1.00 97.88 105 LEU A CA 1
ATOM 810 C C . LEU A 1 105 ? -3.870 -5.148 -3.468 1.00 97.88 105 LEU A C 1
ATOM 812 O O . LEU A 1 105 ? -3.701 -5.635 -4.588 1.00 97.88 105 LEU A O 1
ATOM 816 N N . ASP A 1 106 ? -4.886 -5.516 -2.686 1.00 96.50 106 ASP A N 1
ATOM 817 C CA . ASP A 1 106 ? -5.855 -6.558 -3.047 1.00 96.50 106 ASP A CA 1
ATOM 818 C C . ASP A 1 106 ? -6.613 -6.224 -4.341 1.00 96.50 106 ASP A C 1
ATOM 820 O O . ASP A 1 106 ? -6.817 -7.091 -5.195 1.00 96.50 106 ASP A O 1
ATOM 824 N N . ARG A 1 107 ? -6.983 -4.955 -4.546 1.00 95.25 107 ARG A N 1
ATOM 825 C CA . ARG A 1 107 ? -7.640 -4.508 -5.787 1.00 95.25 107 ARG A CA 1
ATOM 826 C C . ARG A 1 107 ? -6.720 -4.531 -6.994 1.00 95.25 107 ARG A C 1
ATOM 828 O O . ARG A 1 107 ? -7.157 -4.901 -8.085 1.00 95.25 107 ARG A O 1
ATOM 835 N N . MET A 1 108 ? -5.456 -4.163 -6.808 1.00 95.94 108 MET A N 1
ATOM 836 C CA . MET A 1 108 ? -4.458 -4.254 -7.867 1.00 95.94 108 MET A CA 1
ATOM 837 C C . MET A 1 108 ? -4.193 -5.701 -8.262 1.00 95.94 108 MET A C 1
ATOM 839 O O . MET A 1 108 ? -3.882 -5.941 -9.430 1.00 95.94 108 MET A O 1
ATOM 843 N N . ARG A 1 109 ? -4.378 -6.665 -7.341 1.00 93.38 109 ARG A N 1
ATOM 844 C CA . ARG A 1 109 ? -4.078 -8.078 -7.577 1.00 93.38 109 ARG A CA 1
ATOM 845 C C . ARG A 1 109 ? -4.608 -8.549 -8.909 1.00 93.38 109 ARG A C 1
ATOM 847 O O . ARG A 1 109 ? -3.810 -9.115 -9.620 1.00 93.38 109 ARG A O 1
ATOM 854 N N . GLY A 1 110 ? -5.860 -8.292 -9.290 1.00 90.12 110 GLY A N 1
ATOM 855 C CA . GLY A 1 110 ? -6.441 -8.765 -10.561 1.00 90.12 110 GLY A CA 1
ATOM 856 C C . GLY A 1 110 ? -6.248 -7.858 -11.784 1.00 90.12 110 GLY A C 1
ATOM 857 O O . GLY A 1 110 ? -6.632 -8.251 -12.881 1.00 90.12 110 GLY A O 1
ATOM 858 N N . ARG A 1 111 ? -5.693 -6.655 -11.606 1.00 93.69 111 ARG A N 1
ATOM 859 C CA . ARG A 1 111 ? -5.666 -5.585 -12.624 1.00 93.69 111 ARG A CA 1
ATOM 860 C C . ARG A 1 111 ? -4.256 -5.191 -13.048 1.00 93.69 111 ARG A C 1
ATOM 862 O O . ARG A 1 111 ? -4.069 -4.627 -14.120 1.00 93.69 111 ARG A O 1
ATOM 869 N N . LEU A 1 112 ? -3.270 -5.479 -12.201 1.00 94.62 112 LEU A N 1
ATOM 870 C CA . LEU A 1 112 ? -1.882 -5.138 -12.448 1.00 94.62 112 LEU A CA 1
ATOM 871 C C . LEU A 1 112 ? -1.354 -5.888 -13.677 1.00 94.62 112 LEU A C 1
ATOM 873 O O . LEU A 1 112 ? -1.514 -7.108 -13.806 1.00 94.62 112 LEU A O 1
ATOM 877 N N . VAL A 1 113 ? -0.698 -5.129 -14.551 1.00 92.69 113 VAL A N 1
ATOM 878 C CA . VAL A 1 113 ? 0.043 -5.605 -15.717 1.00 92.69 113 VAL A CA 1
ATOM 879 C C . VAL A 1 113 ? 1.434 -4.999 -15.630 1.00 92.69 113 VAL A C 1
ATOM 881 O O . VAL A 1 113 ? 1.579 -3.780 -15.621 1.00 92.69 113 VAL A O 1
ATOM 884 N N . ILE A 1 114 ? 2.456 -5.847 -15.568 1.00 90.38 114 ILE A N 1
ATOM 885 C CA . ILE A 1 114 ? 3.855 -5.430 -15.522 1.00 90.38 114 ILE A CA 1
ATOM 886 C C . ILE A 1 114 ? 4.441 -5.614 -16.927 1.00 90.38 114 ILE A C 1
ATOM 888 O O . ILE A 1 114 ? 4.485 -6.742 -17.431 1.00 90.38 114 ILE A O 1
AT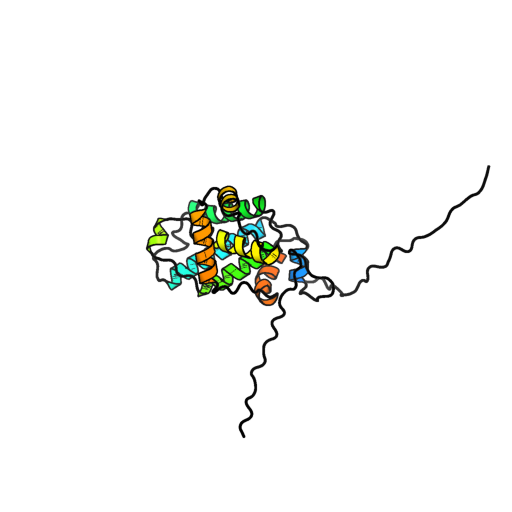OM 892 N N . PRO A 1 115 ? 4.873 -4.536 -17.604 1.00 87.94 115 PRO A N 1
ATOM 893 C CA . PRO A 1 115 ? 5.586 -4.660 -18.868 1.00 87.94 115 PRO A CA 1
ATOM 894 C C . PRO A 1 115 ? 6.896 -5.447 -18.681 1.00 87.94 115 PRO A C 1
ATOM 896 O O . PRO A 1 115 ? 7.611 -5.187 -17.713 1.00 87.94 115 PRO A O 1
ATOM 899 N N . PRO A 1 116 ? 7.290 -6.344 -19.609 1.00 84.75 116 PRO A N 1
ATOM 900 C CA . PRO A 1 116 ? 8.541 -7.102 -19.490 1.00 84.75 116 PRO A CA 1
ATOM 901 C C . PRO A 1 116 ? 9.780 -6.220 -19.289 1.00 84.75 116 PRO A C 1
ATOM 903 O O . PRO A 1 116 ? 10.694 -6.591 -18.558 1.00 84.75 116 PRO A O 1
ATOM 906 N N . ALA A 1 117 ? 9.793 -5.028 -19.897 1.00 82.44 117 ALA A N 1
ATOM 907 C CA . ALA A 1 117 ? 10.876 -4.063 -19.737 1.00 82.44 117 ALA A CA 1
ATOM 908 C C . ALA A 1 117 ? 11.069 -3.648 -18.268 1.00 82.44 117 ALA A C 1
ATOM 910 O O . ALA A 1 117 ? 12.205 -3.495 -17.834 1.00 82.44 117 ALA A O 1
ATOM 911 N N . CYS A 1 118 ? 9.986 -3.545 -17.486 1.00 80.81 118 CYS A N 1
ATOM 912 C CA . CYS A 1 118 ? 10.003 -3.134 -16.080 1.00 80.81 118 CYS A CA 1
ATOM 913 C C . CYS A 1 118 ? 10.755 -4.114 -15.168 1.00 80.81 118 CYS A C 1
ATOM 915 O O . CYS A 1 118 ? 11.247 -3.704 -14.121 1.00 80.81 118 CYS A O 1
ATOM 917 N N . LEU A 1 119 ? 10.914 -5.378 -15.577 1.00 77.00 119 LEU A N 1
ATOM 918 C CA . LEU A 1 119 ? 11.634 -6.389 -14.795 1.00 77.00 119 LEU A CA 1
ATOM 919 C C . LEU A 1 119 ? 13.125 -6.065 -14.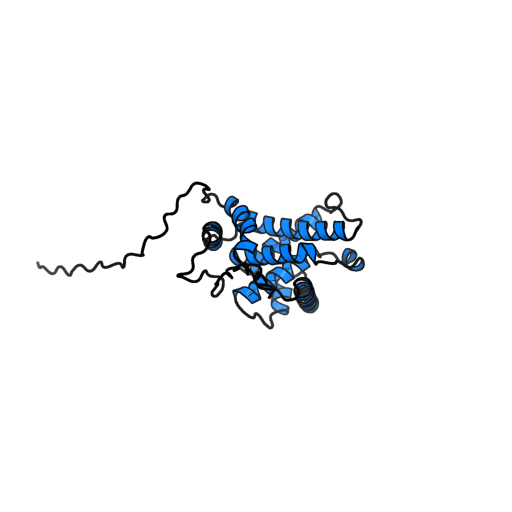637 1.00 77.00 119 LEU A C 1
ATOM 921 O O . LEU A 1 119 ? 13.733 -6.474 -13.653 1.00 77.00 119 LEU A O 1
ATOM 925 N N . GLY A 1 120 ? 13.706 -5.316 -15.580 1.00 67.88 120 GLY A N 1
ATOM 926 C CA . GLY A 1 120 ? 15.109 -4.903 -15.526 1.00 67.88 120 GLY A CA 1
ATOM 927 C C . GLY A 1 120 ? 15.377 -3.664 -14.667 1.00 67.88 120 GLY A C 1
ATOM 928 O O . GLY A 1 120 ? 16.526 -3.422 -14.313 1.00 67.88 120 GLY A O 1
ATOM 929 N N . TYR A 1 121 ? 14.346 -2.882 -14.327 1.00 62.28 121 TYR A N 1
ATOM 930 C CA . TYR A 1 121 ? 14.501 -1.620 -13.587 1.00 62.28 121 TYR A CA 1
ATOM 931 C C . TYR A 1 121 ? 14.473 -1.801 -12.063 1.00 62.28 121 TYR A C 1
ATOM 933 O O . TYR A 1 121 ? 14.796 -0.865 -11.336 1.00 62.28 121 TYR A O 1
ATOM 941 N N . GLY A 1 122 ? 14.121 -2.998 -11.580 1.00 72.75 122 GLY A N 1
ATOM 942 C CA . GLY A 1 122 ? 13.980 -3.281 -10.154 1.00 72.75 122 GLY A CA 1
ATOM 943 C C . GLY A 1 122 ? 12.847 -2.488 -9.488 1.00 72.75 122 GLY A C 1
ATOM 944 O O . GLY A 1 122 ? 12.127 -1.714 -10.120 1.00 72.75 122 GLY A O 1
ATOM 945 N N . LEU A 1 123 ? 12.675 -2.705 -8.185 1.00 87.31 123 LEU A N 1
ATOM 946 C CA . LEU A 1 123 ? 11.791 -1.932 -7.303 1.00 87.31 123 LEU A CA 1
ATOM 947 C C . LEU A 1 123 ? 10.278 -1.972 -7.607 1.00 87.31 123 LEU A C 1
ATOM 949 O O . LEU A 1 123 ? 9.541 -1.045 -7.267 1.00 87.31 123 LEU A O 1
ATOM 953 N N . ILE A 1 124 ? 9.784 -3.015 -8.281 1.00 89.75 124 ILE A N 1
ATOM 954 C CA . ILE A 1 124 ? 8.361 -3.095 -8.655 1.00 89.75 124 ILE A CA 1
ATOM 955 C C . ILE A 1 124 ? 7.477 -3.127 -7.405 1.00 89.75 124 ILE A C 1
ATOM 957 O O . ILE A 1 124 ? 6.520 -2.360 -7.313 1.00 89.75 124 ILE A O 1
ATOM 961 N N . THR A 1 125 ? 7.814 -3.968 -6.429 1.00 92.81 125 THR A N 1
ATOM 962 C CA . THR A 1 125 ? 7.066 -4.084 -5.171 1.00 92.81 125 THR A CA 1
ATOM 963 C C . THR A 1 125 ? 7.043 -2.752 -4.419 1.00 92.81 125 THR A C 1
ATOM 965 O O . THR A 1 125 ? 6.000 -2.331 -3.928 1.00 92.81 125 THR A O 1
ATOM 968 N N . GLU A 1 126 ? 8.161 -2.035 -4.393 1.00 94.44 126 GLU A N 1
ATOM 969 C CA . GLU A 1 126 ? 8.316 -0.733 -3.748 1.00 94.44 126 GLU A CA 1
ATOM 970 C C . GLU A 1 126 ? 7.492 0.347 -4.457 1.00 94.44 126 GLU A C 1
ATOM 972 O O . GLU A 1 126 ? 6.886 1.182 -3.789 1.00 94.44 126 GLU A O 1
ATOM 977 N N . ARG A 1 127 ? 7.377 0.301 -5.791 1.00 94.19 127 ARG A N 1
ATOM 978 C CA . ARG A 1 127 ? 6.470 1.181 -6.551 1.00 94.19 127 ARG A CA 1
ATOM 979 C C . ARG A 1 127 ? 5.001 0.894 -6.235 1.00 94.19 127 ARG A C 1
ATOM 981 O O . ARG A 1 127 ? 4.242 1.837 -6.006 1.00 94.19 127 ARG A O 1
ATOM 988 N N . LEU A 1 128 ? 4.603 -0.383 -6.157 1.00 95.31 128 LEU A N 1
ATOM 989 C CA . LEU A 1 128 ? 3.246 -0.770 -5.738 1.00 95.31 128 LEU A CA 1
ATOM 990 C C . LEU A 1 128 ? 2.932 -0.225 -4.341 1.00 95.31 128 LEU A C 1
ATOM 992 O O . LEU A 1 128 ? 1.888 0.395 -4.129 1.00 95.31 128 LEU A O 1
ATOM 996 N N . LEU A 1 129 ? 3.862 -0.426 -3.407 1.00 96.56 129 LEU A N 1
ATOM 997 C CA . LEU A 1 129 ? 3.758 0.045 -2.032 1.00 96.56 129 LEU A CA 1
ATOM 998 C C . LEU A 1 129 ? 3.670 1.568 -1.972 1.00 96.56 129 LEU A C 1
ATOM 1000 O O . LEU A 1 129 ? 2.747 2.083 -1.350 1.00 96.56 129 LEU A O 1
ATOM 1004 N N . LEU A 1 130 ? 4.572 2.284 -2.645 1.00 95.94 130 LEU A N 1
ATOM 1005 C CA . LEU A 1 130 ? 4.614 3.744 -2.654 1.00 95.94 130 LEU A CA 1
ATOM 1006 C C . LEU A 1 130 ? 3.296 4.345 -3.146 1.00 95.94 130 LEU A C 1
ATOM 1008 O O . LEU A 1 130 ? 2.705 5.169 -2.449 1.00 95.94 130 LEU A O 1
ATOM 1012 N N . GLY A 1 131 ? 2.814 3.926 -4.319 1.00 95.69 131 GLY A N 1
ATOM 1013 C CA . GLY A 1 131 ? 1.588 4.490 -4.880 1.00 95.69 131 GLY A CA 1
ATOM 1014 C C . GLY A 1 131 ? 0.360 4.178 -4.024 1.00 95.69 131 GLY A C 1
ATOM 1015 O O . GLY A 1 131 ? -0.444 5.074 -3.766 1.00 95.69 131 GLY A O 1
ATOM 1016 N N . ALA A 1 132 ? 0.242 2.951 -3.502 1.00 97.06 132 ALA A N 1
ATOM 1017 C CA . ALA A 1 132 ? -0.838 2.598 -2.581 1.00 97.06 132 ALA A CA 1
ATOM 1018 C C . ALA A 1 132 ? -0.784 3.428 -1.284 1.00 97.06 132 ALA A C 1
ATOM 1020 O O . ALA A 1 132 ? -1.818 3.904 -0.813 1.00 97.06 132 ALA A O 1
ATOM 1021 N N . TRP A 1 133 ? 0.413 3.660 -0.734 1.00 95.94 133 TRP A N 1
ATOM 1022 C CA . TRP A 1 133 ? 0.630 4.460 0.477 1.00 95.94 133 TRP A CA 1
ATOM 1023 C C . TRP A 1 133 ? 0.241 5.922 0.281 1.00 95.94 133 TRP A C 1
ATOM 1025 O O . TRP A 1 133 ? -0.502 6.483 1.087 1.00 95.94 133 TRP A O 1
ATOM 1035 N N . MET A 1 134 ? 0.693 6.533 -0.817 1.00 94.38 134 MET A N 1
ATOM 1036 C CA . MET A 1 134 ? 0.360 7.914 -1.165 1.00 94.38 134 MET A CA 1
ATOM 1037 C C . MET A 1 134 ? -1.152 8.104 -1.291 1.00 94.38 134 MET A C 1
ATOM 1039 O O . MET A 1 134 ? -1.709 9.027 -0.697 1.00 94.38 134 MET A O 1
ATOM 1043 N N . LEU A 1 135 ? -1.826 7.199 -2.008 1.00 94.19 135 LEU A N 1
ATOM 1044 C CA . LEU A 1 135 ? -3.276 7.246 -2.184 1.00 94.19 135 LEU A CA 1
ATOM 1045 C C . LEU A 1 135 ? -4.023 7.019 -0.870 1.00 94.19 135 LEU A C 1
ATOM 1047 O O . LEU A 1 135 ? -5.063 7.637 -0.647 1.00 94.19 135 LEU A O 1
ATOM 1051 N N . ALA A 1 136 ? -3.511 6.163 0.018 1.00 93.81 136 ALA A N 1
ATOM 1052 C CA . ALA A 1 136 ? -4.105 5.948 1.333 1.00 93.81 136 ALA A CA 1
ATOM 1053 C C . ALA A 1 136 ? -4.060 7.235 2.166 1.00 93.81 136 ALA A C 1
ATOM 1055 O O . ALA A 1 136 ? -5.086 7.662 2.697 1.00 93.81 136 ALA A O 1
ATOM 1056 N N . PHE A 1 137 ? -2.904 7.900 2.210 1.00 91.31 137 PHE A N 1
ATOM 1057 C CA . PHE A 1 137 ? -2.747 9.179 2.901 1.00 91.31 137 PHE A CA 1
ATOM 1058 C C . PHE A 1 137 ? -3.639 10.272 2.312 1.00 91.31 137 PHE A C 1
ATOM 1060 O O . PHE A 1 137 ? -4.380 10.913 3.057 1.00 91.31 137 PHE A O 1
ATOM 1067 N N . GLN A 1 138 ? -3.634 10.431 0.985 1.00 89.12 138 GLN A N 1
ATOM 1068 C CA . GLN A 1 138 ? -4.500 11.390 0.294 1.00 89.12 138 GLN A CA 1
ATOM 1069 C C . GLN A 1 138 ? -5.979 11.143 0.606 1.00 89.12 138 GLN A C 1
ATOM 1071 O O . GLN A 1 138 ? -6.751 12.078 0.820 1.00 89.12 138 GLN A O 1
ATOM 1076 N N . ARG A 1 139 ? -6.389 9.872 0.669 1.00 88.50 139 ARG A N 1
ATOM 1077 C CA . ARG A 1 139 ? -7.782 9.500 0.913 1.00 88.50 139 ARG A CA 1
ATOM 1078 C C . ARG A 1 139 ? -8.225 9.715 2.360 1.00 88.50 139 ARG A C 1
ATOM 1080 O O . ARG A 1 139 ? -9.393 10.056 2.569 1.00 88.50 139 ARG A O 1
ATOM 1087 N N . LEU A 1 140 ? -7.337 9.479 3.327 1.00 88.88 140 LEU A N 1
ATOM 1088 C CA . LEU A 1 140 ? -7.624 9.528 4.766 1.00 88.88 140 LEU A CA 1
ATOM 1089 C C . LEU A 1 140 ? -7.479 10.928 5.367 1.00 88.88 140 LEU A C 1
ATOM 1091 O O . LEU A 1 140 ? -8.286 11.314 6.215 1.00 88.88 140 LEU A O 1
ATOM 1095 N N . TYR A 1 141 ? -6.463 11.672 4.933 1.00 84.75 141 TYR A N 1
ATOM 1096 C CA . TYR A 1 141 ? -6.085 12.963 5.513 1.00 84.75 141 TYR A CA 1
ATOM 1097 C C . TYR A 1 141 ? -6.336 14.144 4.570 1.00 84.75 141 TYR A C 1
ATOM 1099 O O . TYR A 1 141 ? -6.193 15.292 4.981 1.00 84.75 141 TYR A O 1
ATOM 1107 N N . GLY A 1 142 ? -6.780 13.876 3.340 1.00 78.06 142 GLY A N 1
ATOM 1108 C CA . GLY A 1 142 ? -7.001 14.892 2.319 1.00 78.06 142 GLY A CA 1
ATOM 1109 C C . GLY A 1 142 ? -5.769 15.127 1.451 1.00 78.06 142 GLY A C 1
ATOM 1110 O O . GLY A 1 142 ? -4.716 14.516 1.633 1.00 78.06 142 GLY A O 1
ATOM 1111 N N . SER A 1 143 ? -5.942 15.997 0.458 1.00 61.03 143 SER A N 1
ATOM 1112 C CA . SER A 1 143 ? -4.923 16.327 -0.531 1.00 61.03 143 SER A CA 1
ATOM 1113 C C . SER A 1 143 ? -3.612 16.772 0.135 1.00 61.03 143 SER A C 1
ATOM 1115 O O . SER A 1 143 ? -3.535 17.795 0.813 1.00 61.03 143 SER A O 1
ATOM 1117 N N . ILE A 1 144 ? -2.571 15.975 -0.102 1.00 54.53 144 ILE A N 1
ATOM 1118 C CA . ILE A 1 144 ? -1.169 16.372 0.025 1.00 54.53 144 ILE A CA 1
ATOM 1119 C C . ILE A 1 144 ? -0.720 16.810 -1.385 1.00 54.53 144 ILE A C 1
ATOM 1121 O O . ILE A 1 144 ? 0.262 16.304 -1.933 1.00 54.53 144 ILE A O 1
ATOM 1125 N N . ASP A 1 145 ? -1.509 17.651 -2.061 1.00 44.91 145 ASP A N 1
ATOM 1126 C CA . ASP A 1 145 ? -1.146 18.144 -3.389 1.00 44.91 145 ASP A CA 1
ATOM 1127 C C . ASP A 1 145 ? 0.090 19.047 -3.236 1.00 44.91 145 ASP A C 1
ATOM 1129 O O . ASP A 1 145 ? 0.049 20.045 -2.522 1.00 44.91 145 ASP A O 1
ATOM 1133 N N . ASN A 1 146 ? 1.189 18.666 -3.903 1.00 51.50 146 ASN A N 1
ATOM 1134 C CA . ASN A 1 146 ? 2.504 19.339 -4.017 1.00 51.50 146 ASN A CA 1
ATOM 1135 C C . ASN A 1 146 ? 3.687 18.806 -3.201 1.00 51.50 146 ASN A C 1
ATOM 1137 O O 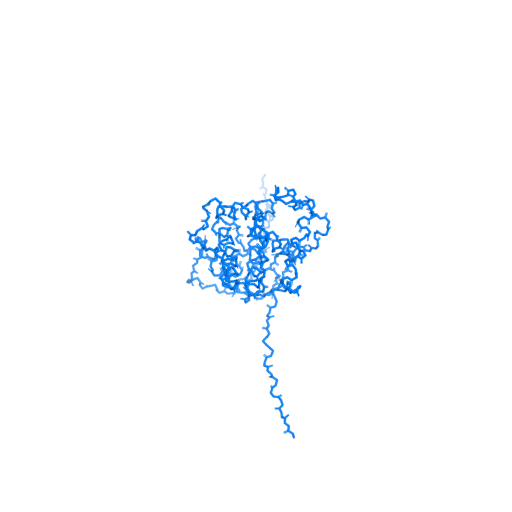. ASN A 1 146 ? 4.716 19.472 -3.099 1.00 51.50 146 ASN A O 1
ATOM 1141 N N . HIS A 1 147 ? 3.634 17.569 -2.720 1.00 72.31 147 HIS A N 1
ATOM 1142 C CA . HIS A 1 147 ? 4.752 16.995 -1.968 1.00 72.31 147 HIS A CA 1
ATOM 1143 C C . HIS A 1 147 ? 5.472 15.849 -2.690 1.00 72.31 147 HIS A C 1
ATOM 1145 O O . HIS A 1 147 ? 6.043 14.985 -2.035 1.00 72.31 147 HIS A O 1
ATOM 1151 N N . LEU A 1 148 ? 5.505 15.831 -4.032 1.00 85.75 148 LEU A N 1
ATOM 1152 C CA . LEU A 1 148 ? 6.310 14.849 -4.788 1.00 85.75 148 LEU A CA 1
ATOM 1153 C C . LEU A 1 148 ? 7.773 14.848 -4.325 1.00 85.75 148 LEU A C 1
ATOM 1155 O O . LEU A 1 148 ? 8.359 13.788 -4.137 1.00 85.75 148 LEU A O 1
ATOM 1159 N N . ALA A 1 149 ? 8.329 16.036 -4.064 1.00 86.00 149 ALA A N 1
ATOM 1160 C CA . ALA A 1 149 ? 9.660 16.188 -3.488 1.00 86.00 149 ALA A CA 1
ATOM 1161 C C . ALA A 1 149 ? 9.760 15.607 -2.070 1.00 86.00 149 ALA A C 1
ATOM 1163 O O . ALA A 1 149 ? 10.765 14.994 -1.736 1.00 86.00 149 ALA A O 1
ATOM 1164 N N . THR A 1 150 ? 8.720 15.744 -1.245 1.00 87.12 150 THR A N 1
ATOM 1165 C CA . THR A 1 150 ? 8.693 15.158 0.102 1.00 87.12 150 THR A CA 1
ATOM 1166 C C . THR A 1 150 ? 8.579 13.642 0.053 1.00 87.12 150 THR A C 1
ATOM 1168 O O . THR A 1 150 ? 9.237 12.986 0.841 1.00 87.12 150 THR A O 1
ATOM 1171 N N . TRP A 1 151 ? 7.798 13.065 -0.863 1.00 90.50 151 TRP A N 1
ATOM 1172 C CA . TRP A 1 151 ? 7.720 11.611 -1.045 1.00 90.50 151 TRP A CA 1
ATOM 1173 C C . TRP A 1 151 ? 9.015 11.039 -1.635 1.00 90.50 151 TRP A C 1
ATOM 1175 O O . TRP A 1 151 ? 9.485 9.988 -1.200 1.00 90.50 151 TRP A O 1
ATOM 1185 N N . ALA A 1 152 ? 9.635 11.752 -2.574 1.00 90.88 152 ALA A N 1
ATOM 1186 C CA . ALA A 1 152 ? 10.957 11.415 -3.095 1.00 90.88 152 ALA A CA 1
ATOM 1187 C C . ALA A 1 152 ? 12.017 11.447 -1.980 1.00 90.88 152 ALA A C 1
ATOM 1189 O O . ALA A 1 152 ? 12.733 10.469 -1.779 1.00 90.88 152 ALA A O 1
ATOM 1190 N N . GLU A 1 153 ? 12.054 12.517 -1.180 1.00 88.31 153 GLU A N 1
ATOM 1191 C CA . GLU A 1 153 ? 12.960 12.635 -0.029 1.00 88.31 153 GLU A CA 1
ATOM 1192 C C . GLU A 1 153 ? 12.653 11.591 1.050 1.00 88.31 153 GLU A C 1
ATOM 1194 O O . GLU A 1 153 ? 13.563 10.991 1.614 1.00 88.31 153 GLU A O 1
ATOM 1199 N N . ALA A 1 154 ? 11.371 11.334 1.315 1.00 86.00 154 ALA A N 1
ATOM 1200 C CA . ALA A 1 154 ? 10.937 10.349 2.292 1.00 86.00 154 ALA A CA 1
ATOM 1201 C C . ALA A 1 154 ? 11.375 8.949 1.884 1.00 86.00 154 ALA A C 1
ATOM 1203 O O . ALA A 1 154 ? 11.776 8.191 2.748 1.00 86.00 154 ALA A O 1
ATOM 1204 N N . THR A 1 155 ? 11.332 8.592 0.602 1.00 87.88 155 THR A N 1
ATOM 1205 C CA . THR A 1 155 ? 11.732 7.252 0.150 1.00 87.88 155 THR A CA 1
ATOM 1206 C C . THR A 1 155 ? 13.233 7.117 -0.075 1.00 87.88 155 THR A C 1
ATOM 1208 O O . THR A 1 155 ? 13.761 6.023 0.093 1.00 87.88 155 THR A O 1
ATOM 1211 N N . ARG A 1 156 ? 13.923 8.196 -0.477 1.00 87.31 156 ARG A N 1
ATOM 1212 C CA . ARG A 1 156 ? 15.335 8.215 -0.922 1.00 87.31 156 ARG A CA 1
ATOM 1213 C C . ARG A 1 156 ? 15.676 7.234 -2.050 1.00 87.31 156 ARG A C 1
ATOM 1215 O O . ARG A 1 156 ? 16.850 7.023 -2.342 1.00 87.31 156 ARG A O 1
ATOM 1222 N N . GLN A 1 157 ? 14.664 6.639 -2.673 1.00 89.38 157 GLN A N 1
ATOM 1223 C CA . GLN A 1 157 ? 14.800 5.623 -3.720 1.00 89.38 157 GLN A CA 1
ATOM 1224 C C . GLN A 1 157 ? 14.216 6.083 -5.055 1.00 89.38 157 GLN A C 1
ATOM 1226 O O . GLN A 1 157 ? 14.592 5.551 -6.093 1.00 89.38 157 GLN A O 1
ATOM 1231 N N . PHE A 1 158 ? 13.325 7.075 -5.032 1.00 91.88 158 PHE A N 1
ATOM 1232 C CA . PHE A 1 158 ? 12.632 7.569 -6.213 1.00 91.88 158 PHE A CA 1
ATOM 1233 C C . PHE A 1 158 ? 12.862 9.063 -6.376 1.00 91.88 158 PHE A C 1
ATOM 1235 O O . PHE A 1 158 ? 12.813 9.830 -5.414 1.00 91.88 158 PHE A O 1
ATOM 1242 N N . THR A 1 159 ? 13.070 9.492 -7.612 1.00 93.00 159 THR A N 1
ATOM 1243 C CA . THR A 1 159 ? 13.046 10.908 -7.979 1.00 93.00 159 THR A CA 1
ATOM 1244 C C . THR A 1 159 ? 11.603 11.434 -8.010 1.00 93.00 159 THR A C 1
ATOM 1246 O O . THR A 1 159 ? 10.671 10.655 -8.216 1.00 93.00 159 THR A O 1
ATOM 1249 N N . PRO A 1 160 ? 11.361 12.752 -7.862 1.00 93.69 160 PRO A N 1
ATOM 1250 C CA . PRO A 1 160 ? 10.004 13.300 -7.942 1.00 93.69 160 PRO A CA 1
ATOM 1251 C C . PRO A 1 160 ? 9.224 12.906 -9.218 1.00 93.69 160 PRO A C 1
ATOM 1253 O O . PRO A 1 160 ? 8.049 12.563 -9.084 1.00 93.69 160 PRO A O 1
ATOM 1256 N N . PRO A 1 161 ? 9.833 12.860 -10.425 1.00 93.75 161 PRO A N 1
ATOM 1257 C CA . PRO A 1 161 ? 9.157 12.350 -11.622 1.00 93.75 161 PRO A CA 1
ATOM 1258 C C . PRO A 1 161 ? 8.772 10.869 -11.532 1.00 93.75 161 PRO A C 1
ATOM 1260 O O . PRO A 1 161 ? 7.718 10.477 -12.022 1.00 93.75 161 PRO A O 1
ATOM 1263 N N . GLU A 1 162 ? 9.592 10.030 -10.894 1.00 92.88 162 GLU A N 1
ATOM 1264 C CA . GLU A 1 162 ? 9.260 8.615 -10.689 1.00 92.88 162 GLU A CA 1
ATOM 1265 C C . GLU A 1 162 ? 8.142 8.426 -9.672 1.00 92.88 162 GLU A C 1
ATOM 1267 O O . GLU A 1 162 ? 7.311 7.538 -9.852 1.00 92.88 162 GLU A O 1
ATOM 1272 N N . VAL A 1 163 ? 8.100 9.259 -8.630 1.00 94.19 163 VAL A N 1
ATOM 1273 C CA . VAL A 1 163 ? 6.989 9.300 -7.673 1.00 94.19 163 VAL A CA 1
ATOM 1274 C C . VAL A 1 163 ? 5.697 9.691 -8.391 1.00 94.19 163 VAL A C 1
ATOM 1276 O O . VAL A 1 163 ? 4.679 9.021 -8.229 1.00 94.19 163 VAL A O 1
ATOM 1279 N N . GLU A 1 164 ? 5.731 10.737 -9.221 1.00 93.94 164 GLU A N 1
ATOM 1280 C CA . GLU A 1 164 ? 4.574 11.165 -10.015 1.00 93.94 164 GLU A CA 1
ATOM 1281 C C . GLU A 1 164 ? 4.110 10.061 -10.968 1.00 93.94 164 GLU A C 1
ATOM 1283 O O . GLU A 1 164 ? 2.921 9.742 -11.023 1.00 93.94 164 GLU A O 1
ATOM 1288 N N . GLN A 1 165 ? 5.049 9.449 -11.692 1.00 93.12 165 GLN A N 1
ATOM 1289 C CA . GLN A 1 165 ? 4.757 8.353 -12.606 1.00 93.12 165 GLN A CA 1
ATOM 1290 C C . GLN A 1 165 ? 4.124 7.173 -11.867 1.00 93.12 165 GLN A C 1
ATOM 1292 O O . GLN A 1 165 ? 3.069 6.699 -12.280 1.00 93.12 165 GLN A O 1
ATOM 1297 N N . THR A 1 166 ? 4.709 6.771 -10.737 1.00 93.94 166 THR A N 1
ATOM 1298 C CA . THR A 1 166 ? 4.193 5.693 -9.886 1.00 93.94 166 THR A CA 1
ATOM 1299 C C . THR A 1 166 ? 2.774 6.004 -9.415 1.00 93.94 166 THR A C 1
ATOM 1301 O O . THR A 1 166 ? 1.885 5.167 -9.536 1.00 93.94 166 THR A O 1
ATOM 1304 N N . LEU A 1 167 ? 2.511 7.226 -8.940 1.00 93.94 167 LEU A N 1
ATOM 1305 C CA . LEU A 1 167 ? 1.170 7.623 -8.515 1.00 93.94 167 LEU A CA 1
ATOM 1306 C C . LEU A 1 167 ? 0.156 7.520 -9.666 1.00 93.94 167 LEU A C 1
ATOM 1308 O O . LEU A 1 167 ? -0.927 6.968 -9.476 1.00 93.94 167 LEU A O 1
ATOM 1312 N N . ARG A 1 168 ? 0.494 8.018 -10.864 1.00 94.25 168 ARG A N 1
ATOM 1313 C CA . ARG A 1 168 ? -0.390 7.947 -12.043 1.00 94.25 168 ARG A CA 1
ATOM 1314 C C . ARG A 1 168 ? -0.671 6.511 -12.473 1.00 94.25 168 ARG A C 1
ATOM 1316 O O . ARG A 1 168 ? -1.822 6.173 -12.749 1.00 94.25 168 ARG A O 1
ATOM 1323 N N . GLU A 1 169 ? 0.355 5.671 -12.515 1.00 93.94 169 GLU A N 1
ATOM 1324 C CA . GLU A 1 169 ? 0.225 4.258 -12.875 1.00 93.94 169 GLU A CA 1
ATOM 1325 C C . GLU A 1 169 ? -0.685 3.527 -11.889 1.00 93.94 169 GLU A C 1
ATOM 1327 O O . GLU A 1 169 ? -1.641 2.877 -12.304 1.00 93.94 169 GLU A O 1
ATOM 1332 N N . ILE A 1 170 ? -0.470 3.704 -10.585 1.00 95.75 170 ILE A N 1
ATOM 1333 C CA . ILE A 1 170 ? -1.269 3.026 -9.561 1.00 95.75 170 ILE A CA 1
ATOM 1334 C C . ILE A 1 170 ? -2.721 3.517 -9.555 1.00 95.75 170 ILE A C 1
ATOM 1336 O O . ILE A 1 170 ? -3.634 2.699 -9.443 1.00 95.75 170 ILE A O 1
ATOM 1340 N N . ARG A 1 171 ? -2.975 4.815 -9.775 1.00 95.06 171 ARG A N 1
ATOM 1341 C CA . ARG A 1 171 ? -4.348 5.322 -9.976 1.00 95.06 171 ARG A CA 1
ATOM 1342 C C . ARG A 1 171 ? -5.025 4.693 -11.188 1.00 95.06 171 ARG A C 1
ATOM 1344 O O . ARG A 1 171 ? -6.193 4.327 -11.104 1.00 95.06 171 ARG A O 1
ATOM 1351 N N . THR A 1 172 ? -4.277 4.520 -12.277 1.00 95.31 172 THR A N 1
ATOM 1352 C CA . THR A 1 172 ? -4.769 3.867 -13.496 1.00 95.31 172 THR A CA 1
ATOM 1353 C C . THR A 1 172 ? -5.121 2.403 -13.232 1.00 95.31 172 THR A C 1
ATOM 1355 O O . THR A 1 172 ? -6.205 1.968 -13.602 1.00 95.31 172 THR A O 1
ATOM 1358 N N . VAL A 1 173 ? -4.260 1.651 -12.533 1.00 96.00 173 VAL A N 1
ATOM 1359 C CA . VAL A 1 173 ? -4.528 0.245 -12.163 1.00 96.00 173 VAL A CA 1
ATOM 1360 C C . VAL A 1 173 ? -5.755 0.129 -11.251 1.00 96.00 173 VAL A C 1
ATOM 1362 O O . VAL A 1 173 ? -6.537 -0.816 -11.365 1.00 96.00 173 VAL A O 1
ATOM 1365 N N . LEU A 1 174 ? -5.949 1.088 -10.346 1.00 95.06 174 LEU A N 1
ATOM 1366 C CA . LEU A 1 174 ? -7.121 1.144 -9.472 1.00 95.06 174 LEU A CA 1
ATOM 1367 C C . LEU A 1 174 ? -8.381 1.675 -10.172 1.00 95.06 174 LEU A C 1
ATOM 1369 O O . LEU A 1 174 ? -9.449 1.630 -9.563 1.00 95.06 174 LEU A O 1
ATOM 1373 N N . GLU A 1 175 ? -8.284 2.123 -11.427 1.00 93.88 175 GLU A N 1
ATOM 1374 C CA . GLU A 1 175 ? -9.370 2.764 -12.186 1.00 93.88 175 GLU A CA 1
ATOM 1375 C C . GLU A 1 175 ? -9.985 3.960 -11.434 1.00 93.88 175 GLU A C 1
ATOM 1377 O O . GLU A 1 175 ? -11.189 4.197 -11.490 1.00 93.88 175 GLU A O 1
ATOM 1382 N N . ASP A 1 176 ? -9.160 4.679 -10.663 1.00 89.00 176 ASP A N 1
ATOM 1383 C CA . ASP A 1 176 ? -9.576 5.740 -9.735 1.00 89.00 176 ASP A CA 1
ATOM 1384 C C . ASP A 1 176 ? -10.623 5.329 -8.670 1.00 89.00 176 ASP A C 1
ATOM 1386 O O . ASP A 1 176 ? -11.133 6.176 -7.928 1.00 89.00 176 ASP A O 1
ATOM 1390 N N . ASP A 1 177 ? -10.896 4.030 -8.494 1.00 89.75 177 ASP A N 1
ATOM 1391 C CA . ASP A 1 177 ? -11.716 3.529 -7.390 1.00 89.75 177 ASP A CA 1
ATOM 1392 C C . ASP A 1 177 ? -10.904 3.483 -6.086 1.00 89.75 177 ASP A C 1
ATOM 1394 O O . ASP A 1 177 ? -10.355 2.455 -5.676 1.00 89.75 177 ASP A O 1
ATOM 1398 N N . LEU A 1 178 ? -10.867 4.635 -5.412 1.00 89.88 178 LEU A N 1
ATOM 1399 C CA . LEU A 1 178 ? -10.260 4.840 -4.091 1.00 89.88 178 LEU A CA 1
ATOM 1400 C C . LEU A 1 178 ? -11.285 4.728 -2.946 1.00 89.88 178 LEU A C 1
ATOM 1402 O O . LEU A 1 178 ? -11.050 5.188 -1.823 1.00 89.88 178 LEU A O 1
ATOM 1406 N N . SER A 1 179 ? -12.476 4.191 -3.223 1.00 89.12 179 SER A N 1
ATOM 1407 C CA . SER A 1 179 ? -13.457 3.902 -2.176 1.00 89.12 179 SER A CA 1
ATOM 1408 C C . SER A 1 179 ? -12.969 2.735 -1.319 1.00 89.12 179 SER A C 1
ATOM 1410 O O . SER A 1 179 ? -12.233 1.894 -1.804 1.00 89.12 179 SER A O 1
ATOM 1412 N N . PHE A 1 180 ? -13.368 2.615 -0.061 1.00 89.06 180 PHE A N 1
ATOM 1413 C CA . PHE A 1 180 ? -13.150 1.382 0.698 1.00 89.06 180 PHE A CA 1
ATOM 1414 C C . PHE A 1 180 ? -14.241 1.219 1.744 1.00 89.06 180 PHE A C 1
ATOM 1416 O O . PHE A 1 180 ? -14.833 2.187 2.235 1.00 89.06 180 PHE A O 1
ATOM 1423 N N . THR A 1 181 ? -14.523 -0.031 2.068 1.00 89.38 181 THR A N 1
ATOM 1424 C CA . THR A 1 181 ? -15.544 -0.425 3.029 1.00 89.38 181 THR A CA 1
ATOM 1425 C C . THR A 1 181 ? -14.943 -1.316 4.099 1.00 89.38 181 THR A C 1
ATOM 1427 O O . THR A 1 181 ? -13.865 -1.885 3.934 1.00 89.38 181 THR A O 1
ATOM 1430 N N . GLU A 1 182 ? -15.652 -1.470 5.212 1.00 88.44 182 GLU A N 1
ATOM 1431 C CA . GLU A 1 182 ? -15.199 -2.361 6.283 1.00 88.44 182 GLU A CA 1
ATOM 1432 C C . GLU A 1 182 ? -15.093 -3.814 5.799 1.00 88.44 182 GLU A C 1
ATOM 1434 O O . GLU A 1 182 ? -14.231 -4.569 6.245 1.00 88.44 182 GLU A O 1
ATOM 1439 N N . ILE A 1 183 ? -15.942 -4.202 4.843 1.00 89.06 183 ILE A N 1
ATOM 1440 C CA . ILE A 1 183 ? -15.905 -5.530 4.227 1.00 89.06 183 ILE A CA 1
ATOM 1441 C C . ILE A 1 183 ? -14.567 -5.750 3.517 1.00 89.06 183 ILE A C 1
ATOM 1443 O O . ILE A 1 183 ? -13.983 -6.819 3.685 1.00 89.06 183 ILE A O 1
ATOM 1447 N N . ASP A 1 184 ? -14.069 -4.738 2.801 1.00 92.12 184 ASP A N 1
ATOM 1448 C CA . ASP A 1 184 ? -12.780 -4.804 2.104 1.00 92.12 184 ASP A CA 1
ATOM 1449 C C . ASP A 1 184 ? -11.617 -4.980 3.098 1.00 92.12 184 ASP A C 1
ATOM 1451 O O . ASP A 1 184 ? -10.647 -5.670 2.812 1.00 92.12 184 ASP A O 1
ATOM 1455 N N . MET A 1 185 ? -11.728 -4.412 4.303 1.00 93.81 185 MET A N 1
ATOM 1456 C CA . MET A 1 185 ? -10.681 -4.492 5.330 1.00 93.81 185 MET A CA 1
ATOM 1457 C C . MET A 1 185 ? -10.762 -5.746 6.204 1.00 93.81 185 MET A C 1
ATOM 1459 O O . MET A 1 185 ? -9.795 -6.081 6.883 1.00 93.81 185 MET A O 1
ATOM 1463 N N . ARG A 1 186 ? -11.898 -6.454 6.218 1.00 91.69 186 ARG A N 1
ATOM 1464 C CA . ARG A 1 186 ? -12.214 -7.483 7.223 1.00 91.69 186 ARG A CA 1
ATOM 1465 C C . ARG A 1 186 ? -11.150 -8.572 7.349 1.00 91.69 186 ARG A C 1
ATOM 1467 O O . ARG A 1 186 ? -10.792 -8.953 8.464 1.00 91.69 186 ARG A O 1
ATOM 1474 N N . VAL A 1 187 ? -10.668 -9.090 6.220 1.00 93.25 187 VAL A N 1
ATOM 1475 C CA . VAL A 1 187 ? -9.653 -10.157 6.200 1.00 93.25 187 VAL A CA 1
ATOM 1476 C C . VAL A 1 187 ? -8.348 -9.655 6.819 1.00 93.25 187 VAL A C 1
ATOM 1478 O O . VAL A 1 187 ? -7.767 -10.335 7.668 1.00 93.25 187 VAL A O 1
ATOM 1481 N N . HIS A 1 188 ? -7.941 -8.435 6.472 1.00 96.06 188 HIS A N 1
ATOM 1482 C CA . HIS A 1 188 ? -6.743 -7.803 7.011 1.00 96.06 188 HIS A CA 1
ATOM 1483 C C . HIS A 1 188 ? -6.889 -7.443 8.488 1.00 96.06 188 HIS A C 1
ATOM 1485 O O . HIS A 1 188 ? -5.972 -7.718 9.255 1.00 96.06 188 HIS A O 1
ATOM 1491 N N . CYS A 1 189 ? -8.042 -6.924 8.924 1.00 94.12 189 CYS A N 1
ATOM 1492 C CA . CYS A 1 189 ? -8.304 -6.652 10.337 1.00 94.12 189 CYS A CA 1
ATOM 1493 C C . CYS A 1 189 ? -8.157 -7.922 11.177 1.00 94.12 189 CYS A C 1
ATOM 1495 O O . CYS A 1 189 ? -7.471 -7.902 12.194 1.00 94.12 189 CYS A O 1
ATOM 1497 N N . ARG A 1 190 ? -8.736 -9.046 10.732 1.00 92.06 190 ARG A N 1
ATOM 1498 C CA . ARG A 1 190 ? -8.605 -10.330 11.435 1.00 92.06 190 ARG A CA 1
ATOM 1499 C C . ARG A 1 190 ? -7.154 -10.798 11.497 1.00 92.06 190 ARG A C 1
ATOM 1501 O O . ARG A 1 190 ? -6.694 -11.215 12.555 1.00 92.06 190 ARG A O 1
ATOM 1508 N N . LYS A 1 191 ? -6.432 -10.726 10.375 1.00 93.88 191 LYS A N 1
ATOM 1509 C CA . LYS A 1 191 ? -5.023 -11.131 10.318 1.00 93.88 191 LYS A CA 1
ATOM 1510 C C . LYS A 1 191 ? -4.156 -10.264 11.230 1.00 93.88 191 LYS A C 1
ATOM 1512 O O . LYS A 1 191 ? -3.370 -10.806 11.998 1.00 93.88 191 LYS A O 1
ATOM 1517 N N . MET A 1 192 ? -4.338 -8.945 11.173 1.00 94.38 192 MET A N 1
ATOM 1518 C CA . MET A 1 192 ? -3.603 -7.988 11.993 1.00 94.38 192 MET A CA 1
ATOM 1519 C C . MET A 1 192 ? -3.945 -8.110 13.474 1.00 94.38 192 MET A C 1
ATOM 1521 O O . MET A 1 192 ? -3.067 -7.910 14.303 1.00 94.38 192 MET A O 1
ATOM 1525 N N . ALA A 1 193 ? -5.188 -8.454 13.827 1.00 92.06 193 ALA A N 1
ATOM 1526 C CA . ALA A 1 193 ? -5.597 -8.560 15.226 1.00 92.06 193 ALA A CA 1
ATOM 1527 C C . ALA A 1 193 ? -4.792 -9.644 15.949 1.00 92.06 193 ALA A C 1
ATOM 1529 O O . ALA A 1 193 ? -4.348 -9.428 17.072 1.00 92.06 193 ALA A O 1
ATOM 1530 N N . GLY A 1 194 ? -4.485 -10.746 15.256 1.00 90.94 194 GLY A N 1
ATOM 1531 C CA . GLY A 1 194 ? -3.607 -11.805 15.759 1.00 90.94 194 GLY A CA 1
ATOM 1532 C C . GLY A 1 194 ? -2.150 -11.388 16.004 1.00 90.94 194 GLY A C 1
ATOM 1533 O O . GLY A 1 194 ? -1.393 -12.178 16.558 1.00 90.94 194 GLY A O 1
ATOM 1534 N N . PHE A 1 195 ? -1.733 -10.178 15.615 1.00 92.81 195 PHE A N 1
ATOM 1535 C CA . PHE A 1 195 ? -0.405 -9.638 15.935 1.00 92.81 195 PHE A CA 1
ATOM 1536 C C . PHE A 1 195 ? -0.348 -8.918 17.284 1.00 92.81 195 PHE A C 1
ATOM 1538 O O . PHE A 1 195 ? 0.737 -8.531 17.717 1.00 92.81 195 PHE A O 1
ATOM 1545 N N . TYR A 1 196 ? -1.494 -8.717 17.935 1.00 88.44 196 TYR A N 1
ATOM 1546 C CA . TYR A 1 196 ? -1.591 -8.029 19.213 1.00 88.44 196 TYR A CA 1
ATOM 1547 C C . TYR A 1 196 ? -1.991 -9.018 20.306 1.00 88.44 196 TYR A C 1
ATOM 1549 O O . TYR A 1 196 ? -3.023 -9.676 20.215 1.00 88.44 196 TYR A O 1
ATOM 1557 N N . GLU A 1 197 ? -1.195 -9.084 21.374 1.00 78.75 197 GLU A N 1
ATOM 1558 C CA . GLU A 1 197 ? -1.400 -10.013 22.499 1.00 78.75 197 GLU A CA 1
ATOM 1559 C C . GLU A 1 197 ? -2.748 -9.814 23.212 1.00 78.75 197 GLU A C 1
ATOM 1561 O O . GLU A 1 197 ? -3.296 -10.741 23.803 1.00 78.75 197 GLU A O 1
ATOM 1566 N N . THR A 1 198 ? -3.306 -8.604 23.143 1.00 80.19 198 THR A N 1
ATOM 1567 C CA . THR A 1 198 ? -4.580 -8.236 23.775 1.00 80.19 198 THR A CA 1
ATOM 1568 C C . THR A 1 198 ? -5.806 -8.708 22.991 1.00 80.19 198 THR A C 1
ATOM 1570 O O . THR A 1 198 ? -6.933 -8.599 23.486 1.00 80.19 198 THR A O 1
ATOM 1573 N N . TRP A 1 199 ? -5.623 -9.243 21.780 1.00 80.75 199 TRP A N 1
ATOM 1574 C CA . TRP A 1 199 ? -6.719 -9.790 20.997 1.00 80.75 199 TRP A CA 1
ATOM 1575 C C . TRP A 1 199 ? -7.139 -11.164 21.527 1.00 80.75 199 TRP A C 1
ATOM 1577 O O . TRP A 1 199 ? -6.411 -12.147 21.431 1.00 80.75 199 TRP A O 1
ATOM 1587 N N . THR A 1 200 ? -8.364 -11.244 22.047 1.00 72.12 200 THR A N 1
ATOM 1588 C CA . THR A 1 200 ? -9.002 -12.508 22.433 1.00 72.12 200 THR A CA 1
ATOM 1589 C C . THR A 1 200 ? -10.232 -12.748 21.561 1.00 72.12 200 THR A C 1
ATOM 1591 O O . THR A 1 200 ? -11.183 -11.953 21.561 1.00 72.12 200 THR A O 1
ATOM 1594 N N . GLU A 1 201 ? -10.236 -13.866 20.825 1.00 61.94 201 GLU A N 1
ATOM 1595 C CA . GLU A 1 201 ? -11.378 -14.298 19.998 1.00 61.94 201 GLU A CA 1
ATOM 1596 C C . GLU A 1 201 ? -12.656 -14.484 20.838 1.00 61.94 201 GLU A C 1
ATOM 1598 O O . GLU A 1 201 ? -13.767 -14.347 20.334 1.00 61.94 201 GLU A O 1
ATOM 1603 N N . SER A 1 202 ? -12.497 -14.704 22.145 1.00 48.69 202 SER A N 1
ATOM 1604 C CA . SER A 1 202 ? -13.552 -14.998 23.111 1.00 48.69 202 SER A CA 1
ATOM 1605 C C . SER A 1 202 ? -14.069 -13.806 23.927 1.00 48.69 202 SER A C 1
ATOM 1607 O O . SER A 1 202 ? -14.927 -14.020 24.776 1.00 48.69 202 SER A O 1
ATOM 1609 N N . SER A 1 203 ? -13.622 -12.561 23.712 1.00 39.72 203 SER A N 1
ATOM 1610 C CA . SER A 1 203 ? -14.129 -11.433 24.520 1.00 39.72 203 SER A CA 1
ATOM 1611 C C . SER A 1 203 ? -15.556 -11.005 24.101 1.00 39.72 203 SER A C 1
ATOM 1613 O O . SER A 1 203 ? -15.767 -10.547 22.971 1.00 39.72 203 SER A O 1
ATOM 1615 N N . PRO A 1 204 ? -16.562 -11.132 24.992 1.00 38.75 204 PRO A N 1
ATOM 1616 C CA . PRO A 1 204 ? -17.905 -10.642 24.743 1.00 38.75 204 PRO A CA 1
ATOM 1617 C C . PRO A 1 204 ? -17.940 -9.162 25.127 1.00 38.75 204 PRO A C 1
ATOM 1619 O O . PRO A 1 204 ? -18.179 -8.818 26.281 1.00 38.75 204 PRO A O 1
ATOM 1622 N N . TYR A 1 205 ? -17.685 -8.260 24.181 1.00 42.72 205 TYR A N 1
ATOM 1623 C CA . TYR A 1 205 ? -17.970 -6.850 24.433 1.00 42.72 205 TYR A CA 1
ATOM 1624 C C . TYR A 1 205 ? -19.473 -6.607 24.276 1.00 42.72 205 TYR A C 1
ATOM 1626 O O . TYR A 1 205 ? -20.003 -6.523 23.167 1.00 42.72 205 TYR A O 1
ATOM 1634 N N . SER A 1 206 ? -20.157 -6.501 25.416 1.00 38.22 206 SER A N 1
ATOM 1635 C CA . SER A 1 206 ? -21.449 -5.836 25.528 1.00 38.22 206 SER A CA 1
ATOM 1636 C C . SER A 1 206 ? -21.263 -4.377 25.120 1.00 38.22 206 SER A C 1
ATOM 1638 O O . SER A 1 206 ? -20.658 -3.586 25.845 1.00 38.22 206 SER A O 1
ATOM 1640 N N . GLY A 1 207 ? -21.751 -4.024 23.934 1.00 43.53 207 GLY A N 1
ATOM 1641 C CA . GLY A 1 207 ? -21.923 -2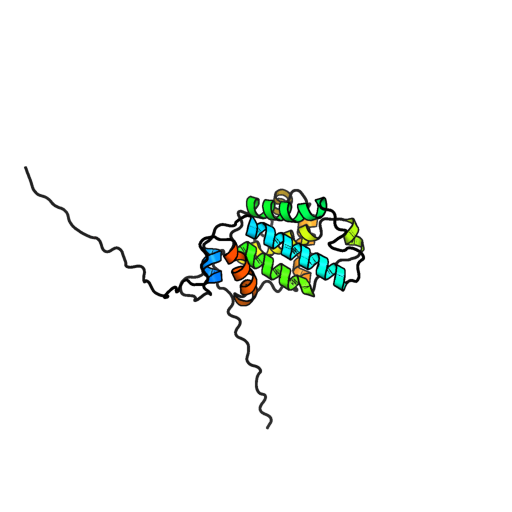.629 23.561 1.00 43.53 207 GLY A CA 1
ATOM 1642 C C . GLY A 1 207 ? -22.799 -1.915 24.593 1.00 43.53 207 GLY A C 1
ATOM 1643 O O . GLY A 1 207 ? -23.787 -2.482 25.056 1.00 43.53 207 GLY A O 1
ATOM 1644 N N . ASN A 1 208 ? -22.427 -0.669 24.890 1.00 42.31 208 ASN A N 1
ATOM 1645 C CA . ASN A 1 208 ? -23.038 0.277 25.833 1.00 42.31 208 ASN A CA 1
ATOM 1646 C C . ASN A 1 208 ? -22.473 0.229 27.262 1.00 42.31 208 ASN A C 1
ATOM 1648 O O . ASN A 1 208 ? -23.116 -0.263 28.184 1.00 42.31 208 ASN A O 1
ATOM 1652 N N . GLN A 1 209 ? -21.336 0.892 27.475 1.00 32.53 209 GLN A N 1
ATOM 1653 C CA . GLN A 1 209 ? -21.227 1.756 28.650 1.00 32.53 209 GLN A CA 1
ATOM 1654 C C . GLN A 1 209 ? -21.320 3.207 28.165 1.00 32.53 209 GLN A C 1
ATOM 1656 O O . GLN A 1 209 ? -20.480 3.630 27.368 1.00 32.53 209 GLN A O 1
ATOM 1661 N N . PRO A 1 210 ? -22.360 3.962 28.559 1.00 34.59 210 PRO A N 1
ATOM 1662 C CA . PRO A 1 210 ? -22.339 5.410 28.437 1.00 34.59 210 PRO A CA 1
ATOM 1663 C C . PRO A 1 210 ? -21.167 5.935 29.268 1.00 34.59 210 PRO A C 1
ATOM 1665 O O . PRO A 1 210 ? -20.952 5.466 30.384 1.00 34.59 210 PRO A O 1
ATOM 1668 N N . LEU A 1 211 ? -20.426 6.909 28.740 1.00 42.69 211 LEU A N 1
ATOM 1669 C CA . LEU A 1 211 ? -19.569 7.749 29.571 1.00 42.69 211 LEU A CA 1
ATOM 1670 C C . LEU A 1 211 ? -20.488 8.444 30.582 1.00 42.69 211 LEU A C 1
ATOM 1672 O O . LEU A 1 211 ? -21.267 9.321 30.202 1.00 42.69 211 LEU A O 1
ATOM 1676 N N . GLU A 1 212 ? -20.464 8.006 31.841 1.00 35.94 212 GLU A N 1
ATOM 1677 C CA . GLU A 1 212 ? -21.090 8.770 32.914 1.00 35.94 212 GLU A CA 1
ATOM 1678 C C . GLU A 1 212 ? -20.411 10.148 32.972 1.00 35.94 212 GLU A C 1
ATOM 1680 O O . GLU A 1 212 ? -19.179 10.228 32.933 1.00 35.94 212 GLU A O 1
ATOM 1685 N N . PRO A 1 213 ? -21.175 11.249 33.028 1.00 37.00 213 PRO A N 1
ATOM 1686 C CA . PRO A 1 213 ? -20.593 12.551 33.288 1.00 37.00 213 PRO A CA 1
ATOM 1687 C C . PRO A 1 213 ? -20.065 12.558 34.725 1.00 37.00 213 PRO A C 1
ATOM 1689 O O . PRO A 1 213 ? -20.811 12.251 35.656 1.00 37.00 213 PRO A O 1
ATOM 1692 N N . GLU A 1 214 ? -18.800 12.934 34.916 1.00 40.09 214 GLU A N 1
ATOM 1693 C CA . GLU A 1 214 ? -18.255 13.240 36.239 1.00 40.09 214 GLU A CA 1
ATOM 1694 C C . GLU A 1 214 ? -19.039 14.411 36.855 1.00 40.09 214 GLU A C 1
ATOM 1696 O O . GLU A 1 214 ? -18.720 15.586 36.681 1.00 40.09 214 GLU A O 1
ATOM 1701 N N . VAL A 1 215 ? -20.100 14.089 37.593 1.00 44.03 215 VAL A N 1
ATOM 1702 C CA . VAL A 1 215 ? -20.745 14.994 38.540 1.00 44.03 215 VAL A CA 1
ATOM 1703 C C . VAL A 1 215 ? -20.207 14.632 39.915 1.00 44.03 215 VAL A C 1
ATOM 1705 O O . VAL A 1 215 ? -20.754 13.801 40.633 1.00 44.03 215 VAL A O 1
ATOM 1708 N N . GLY A 1 216 ? -19.093 15.269 40.261 1.00 35.22 216 GLY A N 1
ATOM 1709 C CA . GLY A 1 216 ? -18.422 15.142 41.550 1.00 35.22 216 GLY A CA 1
ATOM 1710 C C . GLY A 1 216 ? -18.218 16.492 42.224 1.00 35.22 216 GLY A C 1
ATOM 1711 O O . GLY A 1 216 ? -17.135 16.779 42.718 1.00 35.22 216 GLY A O 1
ATOM 1712 N N . GLY A 1 217 ? -19.243 17.346 42.241 1.00 34.56 217 GLY A N 1
ATOM 1713 C CA . GLY A 1 217 ? -19.273 18.465 43.175 1.00 34.56 217 GLY A CA 1
ATOM 1714 C C . GLY A 1 217 ? -19.451 17.946 44.602 1.00 34.56 217 GLY A C 1
ATOM 1715 O O . GLY A 1 217 ? -20.469 17.328 44.898 1.00 34.56 217 GLY A O 1
ATOM 1716 N N . ARG A 1 218 ? -18.492 18.229 45.490 1.00 35.53 218 ARG A N 1
ATOM 1717 C CA . ARG A 1 218 ? -18.715 18.400 46.937 1.00 35.53 218 ARG A CA 1
ATOM 1718 C C . ARG A 1 218 ? -17.558 19.205 47.533 1.00 35.53 218 ARG A C 1
ATOM 1720 O O . ARG A 1 218 ? -16.420 18.765 47.547 1.00 35.53 218 ARG A O 1
ATOM 1727 N N . THR A 1 219 ? -17.798 20.496 47.746 1.00 39.53 219 THR A N 1
ATOM 1728 C CA . THR A 1 219 ? -18.149 21.129 49.036 1.00 39.53 219 THR A CA 1
ATOM 1729 C C . THR A 1 219 ? -16.927 21.574 49.827 1.00 39.53 219 THR A C 1
ATOM 1731 O O . THR A 1 219 ? -16.247 20.781 50.470 1.00 39.53 219 THR A O 1
ATOM 1734 N N . VAL A 1 220 ? -16.747 22.894 49.786 1.00 41.59 220 VAL A N 1
ATOM 1735 C CA . VAL A 1 220 ? -16.221 23.760 50.842 1.00 41.59 220 VAL A CA 1
ATOM 1736 C C . VAL A 1 220 ? -16.529 23.178 52.223 1.00 41.59 220 VAL A C 1
ATOM 1738 O O . VAL A 1 220 ? -17.694 22.984 52.563 1.00 41.59 220 VAL A O 1
ATOM 1741 N N . ASN A 1 221 ? -15.487 22.934 53.014 1.00 39.62 221 ASN A N 1
ATOM 1742 C CA . ASN A 1 221 ? -15.595 22.819 54.462 1.00 39.62 221 ASN A CA 1
ATOM 1743 C C . ASN A 1 221 ? -14.773 23.952 55.075 1.00 39.62 221 ASN A C 1
ATOM 1745 O O . ASN A 1 221 ? -13.583 23.807 55.343 1.00 39.62 221 ASN A O 1
ATOM 1749 N N . ASP A 1 222 ? -15.450 25.077 55.288 1.00 39.25 222 ASP A N 1
ATOM 1750 C CA . ASP A 1 222 ? -15.129 25.993 56.372 1.00 39.25 222 ASP A CA 1
ATOM 1751 C C . ASP A 1 222 ? -15.412 25.284 57.701 1.00 39.25 222 ASP A C 1
ATOM 1753 O O . ASP A 1 222 ? -16.521 24.782 57.904 1.00 39.25 222 ASP A O 1
ATOM 1757 N N . LYS A 1 223 ? -14.445 25.287 58.626 1.00 34.34 223 LYS A N 1
ATOM 1758 C CA . LYS A 1 223 ? -14.687 25.582 60.050 1.00 34.34 223 LYS A CA 1
ATOM 1759 C C . LYS A 1 223 ? -13.372 25.801 60.824 1.00 34.34 223 LYS A C 1
ATOM 1761 O O . LYS A 1 223 ? -12.333 25.299 60.406 1.00 34.34 223 LYS A O 1
ATOM 1766 N N . PRO A 1 224 ? -13.425 26.579 61.921 1.00 42.75 224 PRO A N 1
ATOM 1767 C CA . PRO A 1 224 ? -12.317 27.385 62.423 1.00 42.75 224 PRO A CA 1
ATOM 1768 C C . PRO A 1 224 ? -11.500 26.698 63.521 1.00 42.75 224 PRO A C 1
ATOM 1770 O O . PRO A 1 224 ? -12.027 25.844 64.234 1.00 42.75 224 PRO A O 1
ATOM 1773 N N . LEU A 1 225 ? -10.270 27.185 63.698 1.00 36.59 225 LEU A N 1
ATOM 1774 C CA . LEU A 1 225 ? -9.615 27.514 64.971 1.00 36.59 225 LEU A CA 1
ATOM 1775 C C . LEU A 1 225 ? -8.525 28.559 64.697 1.00 36.59 225 LEU A C 1
ATOM 1777 O O . LEU A 1 225 ? -7.826 28.403 63.672 1.00 36.59 225 LEU A O 1
#

Radius of gyration: 22.49 Å; Cα contacts (8 Å, |Δi|>4): 201; chains: 1; bounding box: 65×47×8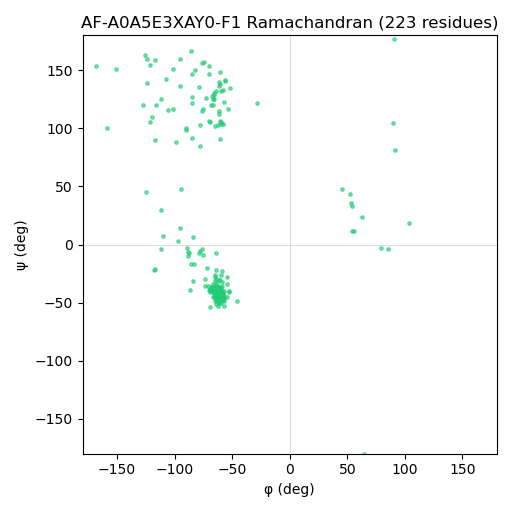5 Å

Nearest PDB structures (foldseek):
  8bvw-assembly1_M  TM=3.554E-01  e=3.111E+00  Homo sapiens
  9bru-assembly1_g  TM=1.616E-01  e=1.017E+00  Mus musculus
  7uwa-assembly1_i  TM=1.786E-01  e=4.590E+00  Citrus x limon

Mean predicted aligned error: 10.75 Å

Foldseek 3Di:
DDDDPPDPPPPFDFQDADLLHHDPPDDDDPLVVVQQPDADDLVLLVVLLVLLVVLVQLQCVVVVHPDHPVPDDPVLSVVSSVQSVLCCVLVVDGRSLSLLLSLLSVLLSVQDHDDPVNVVVGCPSVLSSLLSSQLSNCVNRNDPPPCLVVSCVSRVPDDSVSSVVSNVVSCVSNVVPSTDGSVSSVVVSVVVLVVDPPDDPPDDDDPDDDPDPPPDDDDDDDDDD